Protein AF-A0A4S9YNK5-F1 (afdb_monomer)

Nearest PDB structures (foldseek):
  2zts-assembly1_C-2  TM=1.532E-01  e=8.632E-01  Pyrococcus horikoshii
  2dr3-assembly1_E  TM=3.378E-01  e=8.460E+00  Pyrococcus horikoshii OT3

Structure (mmCIF, N/CA/C/O backbone):
data_AF-A0A4S9YNK5-F1
#
_entry.id   AF-A0A4S9YNK5-F1
#
loop_
_atom_site.group_PDB
_atom_site.id
_atom_site.type_symbol
_atom_site.label_atom_id
_atom_site.label_alt_id
_atom_site.label_comp_id
_atom_site.label_asym_id
_atom_site.label_entity_id
_atom_site.label_seq_id
_atom_site.pdbx_PDB_ins_code
_atom_site.Cartn_x
_atom_site.Cartn_y
_atom_site.Cartn_z
_atom_site.occupancy
_atom_site.B_iso_or_equiv
_atom_site.auth_seq_id
_atom_site.auth_comp_id
_atom_site.auth_asym_id
_atom_site.auth_atom_id
_atom_site.pdbx_PDB_model_num
ATOM 1 N N . MET A 1 1 ? 9.674 23.354 23.946 1.00 56.44 1 MET A N 1
ATOM 2 C CA . MET A 1 1 ? 10.979 24.038 23.920 1.00 56.44 1 MET A CA 1
ATOM 3 C C . MET A 1 1 ? 11.761 23.404 22.793 1.00 56.44 1 MET A C 1
ATOM 5 O O . MET A 1 1 ? 11.878 22.183 22.801 1.00 56.44 1 MET A O 1
ATOM 9 N N . ASP A 1 2 ? 12.190 24.173 21.799 1.00 67.75 2 ASP A N 1
ATOM 10 C CA . ASP A 1 2 ? 13.187 23.660 20.862 1.00 67.75 2 ASP A CA 1
ATOM 11 C C . ASP A 1 2 ? 14.504 23.563 21.632 1.00 67.75 2 ASP A C 1
ATOM 13 O O . ASP A 1 2 ? 15.042 24.576 22.072 1.00 67.75 2 ASP A O 1
ATOM 17 N N . LEU A 1 3 ? 14.999 22.348 21.853 1.00 67.88 3 LEU A N 1
ATOM 18 C CA . LEU A 1 3 ? 16.241 22.127 22.596 1.00 67.88 3 LEU A CA 1
ATOM 19 C C . LEU A 1 3 ? 17.480 22.595 21.814 1.00 67.88 3 LEU A C 1
ATOM 21 O O . LEU A 1 3 ? 18.559 22.677 22.391 1.00 67.88 3 LEU A O 1
ATOM 25 N N . ARG A 1 4 ? 17.339 22.912 20.520 1.00 72.25 4 ARG A N 1
ATOM 26 C CA . ARG A 1 4 ? 18.426 23.402 19.660 1.00 72.25 4 ARG A CA 1
ATOM 27 C C . ARG A 1 4 ? 18.615 24.912 19.774 1.00 72.25 4 ARG A C 1
ATOM 29 O O . ARG A 1 4 ? 19.743 25.385 19.729 1.00 72.25 4 ARG A O 1
ATOM 36 N N . SER A 1 5 ? 17.523 25.660 19.932 1.00 79.38 5 SER A N 1
ATOM 37 C CA . SER A 1 5 ? 17.523 27.132 20.006 1.00 79.38 5 SER A CA 1
ATOM 38 C C . SER A 1 5 ? 17.064 27.683 21.356 1.00 79.38 5 SER A C 1
ATOM 40 O O . SER A 1 5 ? 17.042 28.895 21.549 1.00 79.38 5 SER A O 1
ATOM 42 N N . ASN A 1 6 ? 16.689 26.810 22.293 1.00 73.31 6 ASN A N 1
ATOM 43 C CA . ASN A 1 6 ? 16.166 27.149 23.615 1.00 73.31 6 ASN A CA 1
ATOM 44 C C . ASN A 1 6 ? 14.931 28.075 23.577 1.00 73.31 6 ASN A C 1
ATOM 46 O O . ASN A 1 6 ? 14.682 28.843 24.505 1.00 73.31 6 ASN A O 1
ATOM 50 N N . THR A 1 7 ? 14.147 28.012 22.496 1.00 83.00 7 THR A N 1
ATOM 51 C CA . THR A 1 7 ? 12.959 28.849 22.284 1.00 83.00 7 THR A CA 1
ATOM 52 C C . THR A 1 7 ? 11.678 28.115 22.674 1.00 83.00 7 THR A C 1
ATOM 54 O O . THR A 1 7 ? 11.539 26.893 22.521 1.00 83.00 7 THR A O 1
ATOM 57 N N . VAL A 1 8 ? 10.702 28.863 23.194 1.00 83.12 8 VAL A N 1
ATOM 58 C CA . VAL A 1 8 ? 9.341 28.347 23.372 1.00 83.12 8 VAL A CA 1
ATOM 59 C C . VAL A 1 8 ? 8.734 28.164 21.985 1.00 83.12 8 VAL A C 1
ATOM 61 O O . VAL A 1 8 ? 8.659 29.107 21.205 1.00 83.12 8 VAL A O 1
ATOM 64 N N . LEU A 1 9 ? 8.333 26.932 21.680 1.00 83.38 9 LEU A N 1
ATOM 65 C CA . LEU A 1 9 ? 7.643 26.608 20.440 1.00 83.38 9 LEU A CA 1
ATOM 66 C C . LEU A 1 9 ? 6.143 26.749 20.679 1.00 83.38 9 LEU A C 1
ATOM 68 O O . LEU A 1 9 ? 5.590 26.041 21.523 1.00 83.38 9 LEU A O 1
ATOM 72 N N . ASP A 1 10 ? 5.503 27.643 19.933 1.00 86.75 10 ASP A N 1
ATOM 73 C CA . ASP A 1 10 ? 4.050 27.656 19.811 1.00 86.75 10 ASP A CA 1
ATOM 74 C C . ASP A 1 10 ? 3.622 26.508 18.888 1.00 86.75 10 ASP A C 1
ATOM 76 O O . ASP A 1 10 ? 4.014 26.443 17.724 1.00 86.75 10 ASP A O 1
ATOM 80 N N . VAL A 1 11 ? 2.839 25.578 19.433 1.00 89.06 11 VAL A N 1
ATOM 81 C CA . VAL A 1 11 ? 2.337 24.391 18.725 1.00 89.06 11 VAL A CA 1
ATOM 82 C C . VAL A 1 11 ? 0.811 24.382 18.641 1.00 89.06 11 VAL A C 1
ATOM 84 O O . VAL A 1 11 ? 0.213 23.348 18.355 1.00 89.06 11 VAL A O 1
ATOM 87 N N . THR A 1 12 ? 0.163 25.525 18.884 1.00 91.00 12 THR A N 1
ATOM 88 C CA . THR A 1 12 ? -1.306 25.650 18.889 1.00 91.00 12 THR A CA 1
ATOM 89 C C . THR A 1 12 ? -1.945 25.380 17.527 1.00 91.00 12 THR A C 1
ATOM 91 O O . THR A 1 12 ? -3.093 24.949 17.467 1.00 91.00 12 THR A O 1
ATOM 94 N N . LYS A 1 13 ? -1.203 25.585 16.432 1.00 93.75 13 LYS A N 1
ATOM 95 C CA . LYS A 1 13 ? -1.634 25.294 15.052 1.00 93.75 13 LYS A CA 1
ATOM 96 C C . LYS A 1 13 ? -1.123 23.948 14.523 1.00 93.75 13 LYS A C 1
ATOM 98 O O . LYS A 1 13 ? -1.221 23.691 13.325 1.00 93.75 13 LYS A O 1
ATOM 103 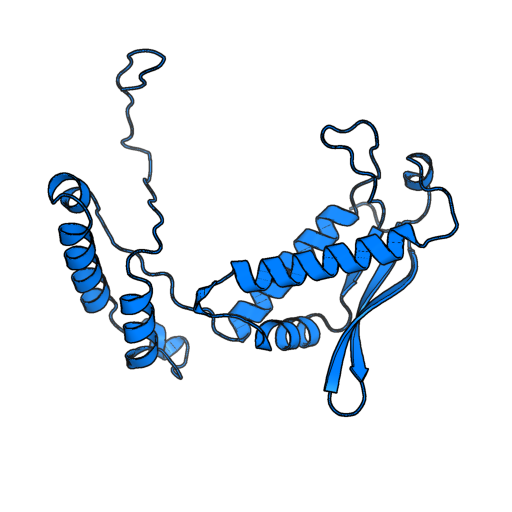N N . SER A 1 14 ? -0.587 23.097 15.396 1.00 93.25 14 SER A N 1
ATOM 104 C CA . SER A 1 14 ? -0.046 21.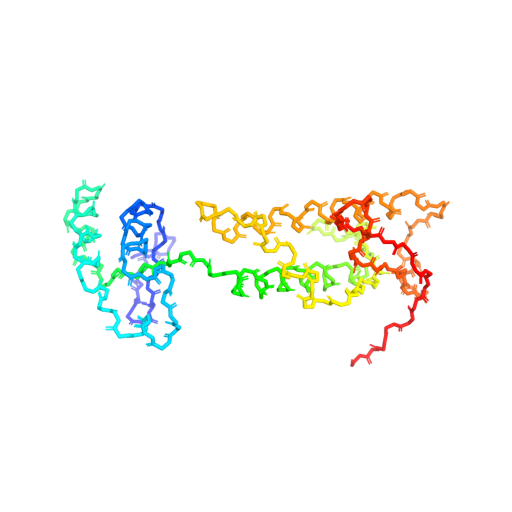788 15.028 1.00 93.25 14 SER A CA 1
ATOM 105 C C . SER A 1 14 ? -0.983 20.666 15.461 1.00 93.25 14 SER A C 1
ATOM 107 O O . SER A 1 14 ? -1.391 20.594 16.620 1.00 93.25 14 SER A O 1
ATOM 109 N N . ILE A 1 15 ? -1.279 19.746 14.541 1.00 93.44 15 ILE A N 1
ATOM 110 C CA . ILE A 1 15 ? -1.952 18.485 14.868 1.00 93.44 15 ILE A CA 1
ATOM 111 C C . ILE A 1 15 ? -0.879 17.449 15.186 1.00 93.44 15 ILE A C 1
ATOM 113 O O . ILE A 1 15 ? 0.011 17.192 14.378 1.00 93.44 15 ILE A O 1
ATOM 117 N N . TRP A 1 16 ? -0.981 16.841 16.362 1.00 93.50 16 TRP A N 1
ATOM 118 C CA . TRP A 1 16 ? -0.080 15.780 16.791 1.00 93.50 16 TRP A CA 1
ATOM 119 C C . TRP A 1 16 ? -0.717 14.427 16.500 1.00 93.50 16 TRP A C 1
ATOM 121 O O . TRP A 1 16 ? -1.727 14.070 17.105 1.00 93.50 16 TRP A O 1
ATOM 131 N N . VAL A 1 17 ? -0.123 13.679 15.571 1.00 94.25 17 VAL A N 1
ATOM 132 C CA . VAL A 1 17 ? -0.543 12.315 15.240 1.00 94.25 17 VAL A CA 1
ATOM 133 C C . VAL A 1 17 ? 0.496 11.346 15.781 1.00 94.25 17 VAL A C 1
ATOM 135 O O . VAL A 1 17 ? 1.662 11.389 15.394 1.00 94.25 17 VAL A O 1
ATOM 138 N N . LEU A 1 18 ? 0.062 10.473 16.686 1.00 92.00 18 LEU A N 1
ATOM 139 C CA . LEU A 1 18 ? 0.864 9.377 17.216 1.00 92.00 18 LEU A CA 1
ATOM 140 C C . LEU A 1 18 ? 0.318 8.072 16.640 1.00 92.00 18 LEU A C 1
ATOM 142 O O . LEU A 1 18 ? -0.874 7.797 16.759 1.00 92.00 18 LEU A O 1
ATOM 146 N N . ALA A 1 19 ? 1.186 7.277 16.021 1.00 91.62 19 ALA A N 1
ATOM 147 C CA . ALA A 1 19 ? 0.842 5.966 15.484 1.00 91.62 19 ALA A CA 1
ATOM 148 C C . ALA A 1 19 ? 1.455 4.868 16.359 1.00 91.62 19 ALA A C 1
ATOM 150 O O . ALA A 1 19 ? 2.608 4.969 16.779 1.00 91.62 19 ALA A O 1
ATOM 151 N N . SER A 1 20 ? 0.682 3.822 16.640 1.00 90.44 20 SER A N 1
ATOM 152 C CA . SER A 1 20 ? 1.104 2.680 17.449 1.00 90.44 20 SER A CA 1
ATOM 153 C C . SER A 1 20 ? 0.366 1.425 16.992 1.00 90.44 20 SER A C 1
ATOM 155 O O . SER A 1 20 ? -0.790 1.515 16.591 1.00 90.44 20 SER A O 1
ATOM 157 N N . ASN A 1 21 ? 1.029 0.274 17.085 1.00 88.62 21 ASN A N 1
ATOM 158 C CA . ASN A 1 21 ? 0.431 -1.058 16.917 1.00 88.62 21 ASN A CA 1
ATOM 159 C C . ASN A 1 21 ? -0.157 -1.603 18.234 1.00 88.62 21 ASN A C 1
ATOM 161 O O . ASN A 1 21 ? -0.694 -2.711 18.304 1.00 88.62 21 ASN A O 1
ATOM 165 N N . LYS A 1 22 ? -0.035 -0.847 19.333 1.00 91.06 22 LYS A N 1
ATOM 166 C CA . LYS A 1 22 ? -0.643 -1.217 20.608 1.00 91.06 22 LYS A CA 1
ATOM 167 C C . LYS A 1 22 ? -2.162 -1.121 20.462 1.00 91.06 22 LYS A C 1
ATOM 169 O O . LYS A 1 22 ? -2.704 -0.032 20.323 1.00 91.06 22 LYS A O 1
ATOM 174 N N . GLY A 1 23 ? -2.844 -2.262 20.529 1.00 92.94 23 GLY A N 1
ATOM 175 C CA . GLY A 1 23 ? -4.303 -2.340 20.411 1.00 92.94 23 GLY A CA 1
ATOM 176 C C . GLY A 1 23 ? -4.807 -3.046 19.156 1.00 92.94 23 GLY A C 1
ATOM 177 O O . GLY A 1 23 ? -6.018 -3.237 19.055 1.00 92.94 23 GLY A O 1
ATOM 178 N N . ASP A 1 24 ? -3.922 -3.502 18.265 1.00 91.88 24 ASP A N 1
ATOM 179 C CA . ASP A 1 24 ? -4.297 -4.235 17.045 1.00 91.88 24 ASP A CA 1
ATOM 180 C C . ASP A 1 24 ? -5.199 -5.446 17.340 1.00 91.88 24 ASP A C 1
ATOM 182 O O . ASP A 1 24 ? -6.185 -5.670 16.637 1.00 91.88 24 ASP A O 1
ATOM 186 N N . ASP A 1 25 ? -4.956 -6.160 18.444 1.00 92.88 25 ASP A N 1
ATOM 187 C CA . ASP A 1 25 ? -5.811 -7.266 18.894 1.00 92.88 25 ASP A CA 1
ATOM 188 C C . ASP A 1 25 ? -7.234 -6.812 19.256 1.00 92.88 25 ASP A C 1
ATOM 190 O O . ASP A 1 25 ? -8.211 -7.495 18.939 1.00 92.88 25 ASP A O 1
ATOM 194 N N . LEU A 1 26 ? -7.379 -5.668 19.938 1.00 96.00 26 LEU A N 1
ATOM 195 C CA . LEU A 1 26 ? -8.689 -5.114 20.306 1.00 96.00 26 LEU A CA 1
ATOM 196 C C . LEU A 1 26 ? -9.438 -4.633 19.065 1.00 96.00 26 LEU A C 1
ATOM 198 O O . LEU A 1 26 ? -10.630 -4.908 18.918 1.00 96.00 26 LEU A O 1
ATOM 202 N N . ILE A 1 27 ? -8.730 -3.954 18.162 1.00 95.81 27 ILE A N 1
ATOM 203 C CA . ILE A 1 27 ? -9.275 -3.461 16.896 1.00 95.81 27 ILE A CA 1
ATOM 204 C C . ILE A 1 27 ? -9.741 -4.640 16.036 1.00 95.81 27 ILE A C 1
ATOM 206 O O . ILE A 1 27 ? -10.871 -4.624 15.547 1.00 95.81 27 ILE A O 1
ATOM 210 N N . SER A 1 28 ? -8.925 -5.689 15.916 1.00 93.44 28 SER A N 1
ATOM 211 C CA . SER A 1 28 ? -9.246 -6.893 15.140 1.00 93.44 28 SER A CA 1
ATOM 212 C C . SER A 1 28 ? -10.463 -7.624 15.704 1.00 93.44 28 SER A C 1
ATOM 214 O O . SER A 1 28 ? -11.411 -7.904 14.970 1.00 93.44 28 SER A O 1
ATOM 216 N N . LYS A 1 29 ? -10.513 -7.837 17.027 1.00 95.25 29 LYS A N 1
ATOM 217 C CA . LYS A 1 29 ? -11.679 -8.443 17.696 1.00 95.25 29 LYS A CA 1
ATOM 218 C C . LYS A 1 29 ? -12.946 -7.609 17.511 1.00 95.25 29 LYS A C 1
ATOM 220 O O . LYS A 1 29 ? -14.022 -8.160 17.272 1.00 95.25 29 LYS A O 1
ATOM 225 N N . PHE A 1 30 ? -12.839 -6.284 17.616 1.00 96.75 30 PHE A N 1
ATOM 226 C CA . PHE A 1 30 ? -13.970 -5.392 17.381 1.00 96.75 30 PHE A CA 1
ATOM 227 C C . PHE A 1 30 ? -14.448 -5.471 15.930 1.00 96.75 30 PHE A C 1
ATOM 229 O O . PHE A 1 30 ? -15.657 -5.544 15.698 1.00 96.75 30 PHE A O 1
ATOM 236 N N . TYR A 1 31 ? -13.52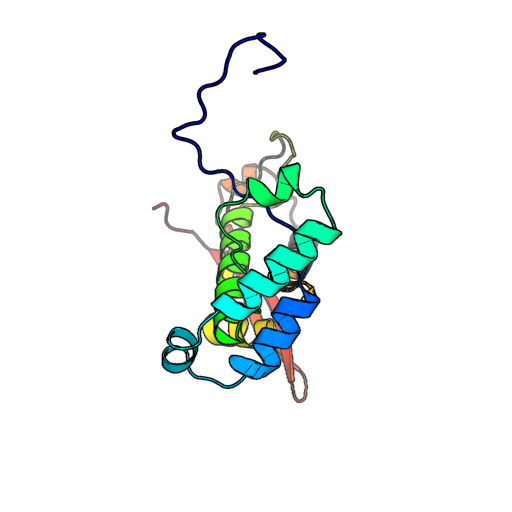1 -5.480 14.971 1.00 95.19 31 TYR A N 1
ATOM 237 C CA . TYR A 1 31 ? -13.825 -5.600 13.552 1.00 95.19 31 TYR A CA 1
ATOM 238 C C . TYR A 1 31 ? -14.565 -6.904 13.251 1.00 95.19 31 TYR A C 1
ATOM 240 O O . TYR A 1 31 ? -15.655 -6.865 12.678 1.00 95.19 31 TYR A O 1
ATOM 248 N N . ASP A 1 32 ? -14.029 -8.044 13.690 1.00 94.56 32 ASP A N 1
ATOM 249 C CA . ASP A 1 32 ? -14.629 -9.356 13.432 1.00 94.56 32 ASP A CA 1
ATOM 250 C C . ASP A 1 32 ? -16.035 -9.474 14.022 1.00 94.56 32 ASP A C 1
ATOM 252 O O . ASP A 1 32 ? -16.925 -10.041 13.391 1.00 94.56 32 ASP A O 1
ATOM 256 N N . LYS A 1 33 ? -16.257 -8.894 15.205 1.00 95.75 33 LYS A N 1
ATOM 257 C CA . LYS A 1 33 ? -17.555 -8.933 15.882 1.00 95.75 33 LYS A CA 1
ATOM 258 C C . LYS A 1 33 ? -18.585 -7.976 15.280 1.00 95.75 33 LYS A C 1
ATOM 260 O O . LYS A 1 33 ? -19.769 -8.298 15.261 1.00 95.75 33 LYS A O 1
ATOM 265 N N . ASN A 1 34 ? -18.170 -6.777 14.870 1.00 95.38 34 ASN A N 1
ATOM 266 C CA . ASN A 1 34 ? -19.111 -5.678 14.623 1.00 95.38 34 ASN A CA 1
ATOM 267 C C . ASN A 1 34 ? -19.143 -5.174 13.179 1.00 95.38 34 ASN A C 1
ATOM 269 O O . ASN A 1 34 ? -20.121 -4.513 12.825 1.00 95.38 34 ASN A O 1
ATOM 273 N N . LEU A 1 35 ? -18.107 -5.436 12.377 1.00 93.75 35 LEU A N 1
ATOM 274 C CA . LEU A 1 35 ? -17.914 -4.835 11.049 1.00 93.75 35 LEU A CA 1
ATOM 275 C C . LEU A 1 35 ? -17.756 -5.869 9.929 1.00 93.75 35 LEU A C 1
ATOM 277 O O . LEU A 1 35 ? -18.169 -5.605 8.799 1.00 93.75 35 LEU A O 1
ATOM 281 N N . LYS A 1 36 ? -17.170 -7.034 10.218 1.00 91.31 36 LYS A N 1
ATOM 282 C CA . LYS A 1 36 ? -16.946 -8.085 9.223 1.00 91.31 36 LYS A CA 1
ATOM 283 C C . LYS A 1 36 ? -18.270 -8.538 8.601 1.00 91.31 36 LYS A C 1
ATOM 285 O O . LYS A 1 36 ? -19.234 -8.816 9.306 1.00 91.31 36 LYS A O 1
ATOM 290 N N . GLY A 1 37 ? -18.300 -8.606 7.270 1.00 88.31 37 GLY A N 1
ATOM 291 C CA . GLY A 1 37 ? -19.473 -9.029 6.497 1.00 88.31 37 GLY A CA 1
ATOM 292 C C . GLY A 1 37 ? -20.573 -7.974 6.345 1.00 88.31 37 GLY A C 1
ATOM 293 O O . GLY A 1 37 ? -21.540 -8.231 5.636 1.00 88.31 37 GLY A O 1
ATOM 294 N N . LYS A 1 38 ? -20.437 -6.792 6.959 1.00 92.19 38 LYS A N 1
ATOM 295 C CA . LYS A 1 38 ? -21.375 -5.680 6.762 1.00 92.19 38 LYS A CA 1
ATOM 296 C C . LYS A 1 38 ? -21.052 -4.896 5.495 1.00 92.19 38 LYS A C 1
ATOM 298 O O . LYS A 1 38 ? -19.883 -4.750 5.131 1.00 92.19 38 LYS A O 1
ATOM 303 N N . SER A 1 39 ? -22.076 -4.333 4.868 1.00 90.50 39 SER A N 1
ATOM 304 C CA . SER A 1 39 ? -21.913 -3.330 3.813 1.00 90.50 39 SER A CA 1
ATOM 305 C C . SER A 1 39 ? -21.311 -2.033 4.365 1.00 90.50 39 SER A C 1
ATOM 307 O O . SER A 1 39 ? -21.383 -1.749 5.564 1.00 90.50 39 SER A O 1
ATOM 309 N N . ASP A 1 40 ? -20.752 -1.191 3.497 1.00 86.56 40 ASP A N 1
ATOM 310 C CA . ASP A 1 40 ? -20.161 0.084 3.927 1.00 86.56 40 ASP A CA 1
ATOM 311 C C . ASP A 1 40 ? -21.186 1.049 4.524 1.00 86.56 40 ASP A C 1
ATOM 313 O O . ASP A 1 40 ? -20.865 1.807 5.441 1.00 86.56 40 ASP A O 1
ATOM 317 N N . SER A 1 41 ? -22.434 0.989 4.054 1.00 90.94 41 SER A N 1
ATOM 318 C CA . SER A 1 41 ? -23.531 1.754 4.648 1.00 90.94 41 SER A CA 1
ATOM 319 C C . SER A 1 41 ? -23.773 1.318 6.093 1.00 90.94 41 SER A C 1
ATOM 321 O O . SER A 1 41 ? -23.824 2.148 6.999 1.00 90.94 41 SER A O 1
ATOM 323 N N . GLU A 1 42 ? -23.832 0.012 6.352 1.00 92.81 42 GLU A N 1
ATOM 324 C CA . GLU A 1 42 ? -24.032 -0.519 7.702 1.00 92.81 42 GLU A CA 1
ATOM 325 C C . GLU A 1 42 ? -22.838 -0.233 8.620 1.00 92.81 42 GLU A C 1
ATOM 327 O O . GLU A 1 42 ? -23.037 0.150 9.775 1.00 92.81 42 GLU A O 1
ATOM 332 N N . LYS A 1 43 ? -21.600 -0.358 8.119 1.00 91.25 43 LYS A N 1
ATOM 333 C CA . LYS A 1 43 ? -20.380 -0.040 8.885 1.00 91.25 43 LYS A CA 1
ATOM 334 C C . LYS A 1 43 ? -20.395 1.399 9.408 1.00 91.25 43 LYS A C 1
ATOM 336 O O . LYS A 1 43 ? -20.022 1.617 10.557 1.00 91.25 43 LYS A O 1
ATOM 341 N N . ARG A 1 44 ? -20.877 2.369 8.617 1.00 89.38 44 ARG A N 1
ATOM 342 C CA . ARG A 1 44 ? -20.965 3.792 9.016 1.00 89.38 44 ARG A CA 1
ATOM 343 C C . ARG A 1 44 ? -21.875 4.039 10.222 1.00 89.38 44 ARG A C 1
ATOM 345 O O . ARG A 1 44 ? -21.696 5.036 10.914 1.00 89.38 44 ARG A O 1
ATOM 352 N N . HIS A 1 45 ? -22.825 3.144 10.484 1.00 94.00 45 HIS A N 1
ATOM 353 C CA . HIS A 1 45 ? -23.752 3.253 11.611 1.00 94.00 45 HIS A CA 1
ATOM 354 C C . HIS A 1 45 ? -23.248 2.538 12.875 1.00 94.00 45 HIS A C 1
ATOM 356 O O . HIS A 1 45 ? -23.846 2.672 13.944 1.00 94.00 45 HIS A O 1
ATOM 362 N N . VAL A 1 46 ? -22.148 1.782 12.791 1.00 94.31 46 VAL A N 1
ATOM 363 C CA . VAL A 1 46 ? -21.562 1.102 13.949 1.00 94.31 46 VAL A CA 1
ATOM 364 C C . VAL A 1 46 ? -20.786 2.106 14.796 1.00 94.31 46 VAL A C 1
ATOM 366 O O . VAL A 1 46 ? -19.824 2.725 14.348 1.00 94.31 46 VAL A O 1
ATOM 369 N N . SER A 1 47 ? -21.181 2.253 16.062 1.00 95.12 47 SER A N 1
ATOM 370 C CA . SER A 1 47 ? -20.470 3.132 16.989 1.00 95.12 47 SER A CA 1
ATOM 371 C C . SER A 1 47 ? -19.114 2.546 17.379 1.00 95.12 47 SER A C 1
ATOM 373 O O . SER A 1 47 ? -19.046 1.467 17.964 1.00 95.12 47 SER A O 1
ATOM 375 N N . ILE A 1 48 ? -18.039 3.299 17.134 1.00 95.62 48 ILE A N 1
ATOM 376 C CA . ILE A 1 48 ? -16.677 2.939 17.563 1.00 95.62 48 ILE A CA 1
ATOM 377 C C . ILE A 1 48 ? -16.351 3.382 18.996 1.00 95.62 48 ILE A C 1
ATOM 379 O O . ILE A 1 48 ? -15.280 3.062 19.504 1.00 95.62 48 ILE A O 1
ATOM 383 N N . LYS A 1 49 ? -17.259 4.098 19.676 1.00 95.56 49 LYS A N 1
ATOM 384 C CA . LYS A 1 49 ? -17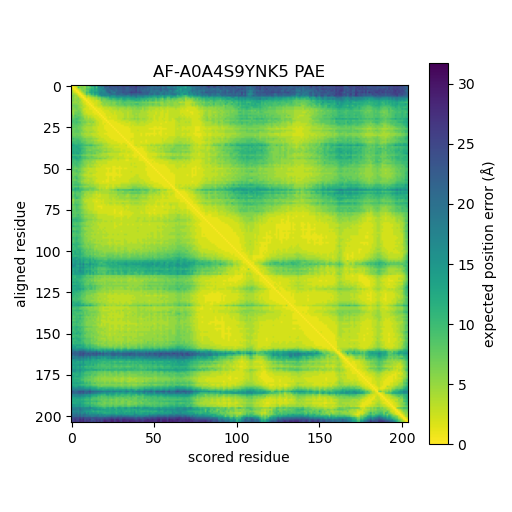.026 4.622 21.034 1.00 95.56 49 LYS A CA 1
ATOM 385 C C . LYS A 1 49 ? -16.601 3.547 22.049 1.00 95.56 49 LYS A C 1
ATOM 387 O O . LYS A 1 49 ? -15.685 3.830 22.818 1.00 95.56 49 LYS A O 1
ATOM 392 N N . PRO A 1 50 ? -17.187 2.329 22.061 1.00 96.00 50 PRO A N 1
ATOM 393 C CA . PRO A 1 50 ? -16.732 1.273 22.965 1.00 96.00 50 PRO A CA 1
ATOM 394 C C . PRO A 1 50 ? -15.269 0.885 22.721 1.00 96.00 50 PRO A C 1
ATOM 396 O O . PRO A 1 50 ? -14.492 0.807 23.664 1.00 96.00 50 PRO A O 1
ATOM 399 N N . LEU A 1 51 ? -14.867 0.747 21.452 1.00 97.12 51 LEU A N 1
ATOM 400 C CA . LEU A 1 51 ? -13.481 0.452 21.088 1.00 97.12 51 LEU A CA 1
ATOM 401 C C . LEU A 1 51 ? -12.534 1.583 21.506 1.00 97.12 51 LEU A C 1
ATOM 403 O O . LEU A 1 51 ? -11.469 1.316 22.046 1.00 97.12 51 LEU A O 1
ATOM 407 N N . GLN A 1 52 ? -12.920 2.844 21.298 1.00 96.38 52 GLN A N 1
ATOM 408 C CA . GLN A 1 52 ? -12.109 3.990 21.726 1.00 96.38 52 GLN A CA 1
ATOM 409 C C . GLN A 1 52 ? -11.897 4.011 23.244 1.00 96.38 52 GLN A C 1
ATOM 411 O O . GLN A 1 52 ? -10.806 4.337 23.703 1.00 96.38 52 GLN A O 1
ATOM 416 N N . HIS A 1 53 ? -12.915 3.633 24.020 1.00 95.50 53 HIS A N 1
ATOM 417 C CA . HIS A 1 53 ? -12.814 3.514 25.475 1.00 95.50 53 HIS A CA 1
ATOM 418 C C . HIS A 1 53 ? -11.883 2.378 25.908 1.00 95.50 53 HIS A C 1
ATOM 420 O O . HIS A 1 53 ? -11.061 2.560 26.807 1.00 95.50 53 HIS A O 1
ATOM 426 N N . ASP A 1 54 ? -11.968 1.224 25.250 1.00 96.69 54 ASP A N 1
ATOM 427 C CA . ASP A 1 54 ? -11.090 0.087 25.539 1.00 96.69 54 ASP A CA 1
ATOM 428 C C . ASP A 1 54 ? -9.631 0.389 25.152 1.00 96.69 54 ASP A C 1
ATOM 430 O O . ASP A 1 54 ? -8.713 0.079 25.912 1.00 96.69 54 ASP A O 1
ATOM 434 N N . LEU A 1 55 ? -9.408 1.082 24.029 1.00 96.25 55 LEU A N 1
ATOM 435 C CA . LEU A 1 55 ? -8.090 1.590 23.635 1.00 96.25 55 LEU A CA 1
ATOM 436 C C . LEU A 1 55 ? -7.558 2.615 24.641 1.00 96.25 55 LEU A C 1
ATOM 438 O O . LEU A 1 55 ? -6.397 2.539 25.032 1.00 96.25 55 LEU A O 1
ATOM 442 N N . TYR A 1 56 ? -8.400 3.537 25.110 1.00 94.69 56 TYR A N 1
ATOM 443 C CA . TYR A 1 56 ? -8.012 4.514 26.126 1.00 94.69 56 TYR A CA 1
ATOM 444 C C . TYR A 1 56 ? -7.499 3.827 27.401 1.00 94.69 56 TYR A C 1
ATOM 446 O O . TYR A 1 56 ? -6.419 4.161 27.891 1.00 94.69 56 TYR A O 1
ATOM 454 N N . LYS A 1 57 ? -8.219 2.813 27.901 1.00 94.75 57 LYS A N 1
ATOM 455 C CA . LYS A 1 57 ? -7.782 2.004 29.053 1.00 94.75 57 LYS A CA 1
ATOM 456 C C . LYS A 1 57 ? -6.469 1.274 28.784 1.00 94.75 57 LYS A C 1
ATOM 458 O O . LYS A 1 57 ? -5.552 1.373 29.594 1.00 94.75 57 LYS A O 1
ATOM 463 N N . LEU A 1 58 ? -6.349 0.618 27.628 1.00 95.31 58 LEU A N 1
ATOM 464 C CA . LEU A 1 58 ? -5.121 -0.075 27.232 1.00 95.31 58 LEU A CA 1
ATOM 465 C C . LEU A 1 58 ? -3.910 0.870 27.236 1.00 95.31 58 LEU A C 1
ATOM 467 O O . LEU A 1 58 ? -2.825 0.489 27.671 1.00 95.31 58 LEU A O 1
ATOM 471 N N . PHE A 1 59 ? -4.076 2.108 26.769 1.00 94.56 59 PHE A N 1
ATOM 472 C CA . PHE A 1 59 ? -2.996 3.093 26.747 1.00 94.56 59 PHE A CA 1
ATOM 473 C C . PHE A 1 59 ? -2.720 3.719 28.116 1.00 94.56 59 PHE A C 1
ATOM 475 O O . PHE A 1 59 ? -1.589 4.131 28.358 1.00 94.56 59 PHE A O 1
ATOM 482 N N . ILE A 1 60 ? -3.691 3.784 29.030 1.00 93.50 60 ILE A N 1
ATOM 483 C CA . ILE A 1 60 ? -3.421 4.127 30.438 1.00 93.50 60 ILE A CA 1
ATOM 484 C C . ILE A 1 60 ? -2.554 3.061 31.109 1.00 93.50 60 ILE A C 1
ATOM 486 O O . ILE A 1 60 ? -1.755 3.397 31.971 1.00 93.50 60 ILE A O 1
ATOM 490 N N . GLU A 1 61 ? -2.726 1.790 30.754 1.00 92.31 61 GLU A N 1
ATOM 491 C CA . GLU A 1 61 ? -1.923 0.700 31.317 1.00 92.31 61 GLU A CA 1
ATOM 492 C C . GLU A 1 61 ? -0.538 0.617 30.665 1.00 92.31 61 GLU A C 1
ATOM 494 O O . GLU A 1 61 ? 0.461 0.368 31.335 1.00 92.31 61 GLU A O 1
ATOM 499 N N . ALA A 1 62 ? -0.470 0.822 29.347 1.00 92.19 62 ALA A N 1
ATOM 500 C CA . ALA A 1 62 ? 0.771 0.724 28.584 1.00 92.19 62 ALA A CA 1
ATOM 501 C C . ALA A 1 62 ? 1.692 1.942 28.753 1.00 92.19 62 ALA A C 1
ATOM 503 O O . ALA A 1 62 ? 2.910 1.818 28.625 1.00 92.19 62 ALA A O 1
ATOM 504 N N . TYR A 1 63 ? 1.114 3.113 29.009 1.00 89.25 63 TYR A N 1
ATOM 505 C CA . TYR A 1 63 ? 1.819 4.378 29.196 1.00 89.25 63 TYR A CA 1
ATOM 506 C C . TYR A 1 63 ? 1.416 5.001 30.531 1.00 89.25 63 TYR A C 1
ATOM 508 O O . TYR A 1 63 ? 0.620 4.452 31.274 1.00 89.25 63 TYR A O 1
ATOM 516 N N . THR A 1 64 ? 1.955 6.165 30.881 1.00 86.44 64 THR A N 1
ATOM 517 C CA . THR A 1 64 ? 1.517 6.837 32.109 1.00 86.44 64 THR A CA 1
ATOM 518 C C . THR A 1 64 ? 0.201 7.589 31.874 1.00 86.44 64 THR A C 1
ATOM 520 O O . THR A 1 64 ? 0.002 8.150 30.789 1.00 86.44 64 THR A O 1
ATOM 523 N N . PRO A 1 65 ? -0.666 7.729 32.897 1.00 89.38 65 PRO A N 1
ATOM 524 C CA . PRO A 1 65 ? -1.852 8.585 32.816 1.00 89.38 65 PRO A CA 1
ATOM 525 C C . PRO A 1 65 ? -1.534 10.022 32.380 1.00 89.38 65 PRO A C 1
ATOM 527 O O . PRO A 1 65 ? -2.350 10.675 31.734 1.00 89.38 65 PRO A O 1
ATOM 530 N N . ALA A 1 66 ? -0.325 10.510 32.686 1.00 90.19 66 ALA A N 1
ATOM 531 C CA . ALA A 1 66 ? 0.142 11.818 32.247 1.00 90.19 66 ALA A CA 1
ATOM 532 C C . ALA A 1 66 ? 0.233 11.921 30.715 1.00 90.19 66 ALA A C 1
ATOM 534 O O . ALA A 1 66 ? -0.150 12.943 30.150 1.00 90.19 66 ALA A O 1
ATOM 535 N N . VAL A 1 67 ? 0.708 10.886 30.026 1.00 88.69 67 VAL A N 1
ATOM 536 C CA . VAL A 1 67 ? 0.751 10.884 28.558 1.00 88.69 67 VAL A CA 1
ATOM 537 C C . VAL A 1 67 ? -0.656 10.693 28.000 1.00 88.69 67 VAL A C 1
ATOM 539 O O . VAL A 1 67 ? -1.126 11.519 27.220 1.00 88.69 67 VAL A O 1
ATOM 542 N N . THR A 1 68 ? -1.362 9.658 28.451 1.00 90.19 68 THR A N 1
ATOM 543 C CA . THR A 1 68 ? -2.653 9.270 27.868 1.00 90.19 68 THR A CA 1
ATOM 544 C C . THR A 1 68 ? -3.742 10.322 28.088 1.00 90.19 68 THR A C 1
ATOM 546 O O . THR A 1 68 ? -4.549 10.564 27.196 1.00 90.19 68 THR A O 1
ATOM 549 N N . GLY A 1 69 ? -3.722 11.041 29.215 1.00 92.12 69 GLY A N 1
ATOM 550 C CA . GLY A 1 69 ? -4.644 12.151 29.483 1.00 92.12 69 GLY A CA 1
ATOM 551 C C . GLY A 1 69 ? -4.479 13.367 28.561 1.00 92.12 69 GLY A C 1
ATOM 552 O O . GLY A 1 69 ? -5.345 14.236 28.553 1.00 92.12 69 GLY A O 1
ATOM 553 N N . ARG A 1 70 ? -3.390 13.446 27.783 1.00 93.44 70 ARG A N 1
ATOM 554 C CA . ARG A 1 70 ? -3.155 14.503 26.781 1.00 93.44 70 ARG A CA 1
ATOM 555 C C . ARG A 1 70 ? -3.613 14.107 25.374 1.00 93.44 70 ARG A C 1
ATOM 557 O O . ARG A 1 70 ? -3.603 14.948 24.480 1.00 93.44 70 ARG A O 1
ATOM 564 N N . ILE A 1 71 ? -4.006 12.850 25.167 1.00 93.75 71 ILE A N 1
ATOM 565 C CA . ILE A 1 71 ? -4.518 12.363 23.885 1.00 93.75 71 ILE A CA 1
ATOM 566 C C . ILE A 1 71 ? -6.001 12.725 23.791 1.00 93.75 71 ILE A C 1
ATOM 568 O O . ILE A 1 71 ? -6.808 12.304 24.616 1.00 93.75 71 ILE A O 1
ATOM 572 N N . SER A 1 72 ? -6.364 13.507 22.776 1.00 93.88 72 SER A N 1
ATOM 573 C CA . SER A 1 72 ? -7.741 13.967 22.568 1.00 93.88 72 SER A CA 1
ATOM 574 C C . SER A 1 72 ? -8.653 12.899 21.961 1.00 93.88 72 SER A C 1
ATOM 576 O O . SER A 1 72 ? -9.861 12.918 22.193 1.00 93.88 72 SER A O 1
ATOM 578 N N . SER A 1 73 ? -8.105 11.975 21.167 1.00 93.00 73 SER A N 1
ATOM 579 C CA . SER A 1 73 ? -8.880 10.924 20.512 1.00 93.00 73 SER A CA 1
ATOM 580 C C . SER A 1 73 ? -8.021 9.722 20.133 1.00 93.00 73 SER A C 1
ATOM 582 O O . SER A 1 73 ? -6.849 9.865 19.789 1.00 93.00 73 SER A O 1
ATOM 584 N N . PHE A 1 74 ? -8.643 8.544 20.148 1.00 94.12 74 PHE A N 1
ATOM 585 C CA . PHE A 1 74 ? -8.088 7.306 19.614 1.00 94.12 74 PHE A CA 1
ATOM 586 C C . PHE A 1 74 ? -8.791 6.987 18.297 1.00 94.12 74 PHE A C 1
ATOM 588 O O . PHE A 1 74 ? -10.009 6.803 18.273 1.00 94.12 74 PHE A O 1
ATOM 595 N N . LEU A 1 75 ? -8.037 6.933 17.202 1.00 93.75 75 LEU A N 1
ATOM 596 C CA . LEU A 1 75 ? -8.563 6.646 15.868 1.00 93.75 75 LEU A CA 1
ATOM 597 C C . LEU A 1 75 ? -8.090 5.254 15.426 1.00 93.75 75 LEU A C 1
ATOM 599 O O . LEU A 1 75 ? -6.927 5.111 15.051 1.00 93.75 75 LEU A O 1
ATOM 603 N N . PRO A 1 76 ? -8.946 4.218 15.509 1.00 93.81 76 PRO A N 1
ATOM 604 C CA . PRO A 1 76 ? -8.573 2.877 15.079 1.00 93.81 76 PRO A CA 1
ATOM 605 C C . PRO A 1 76 ? -8.523 2.791 13.550 1.00 93.81 76 PRO A C 1
ATOM 607 O O . PRO A 1 76 ? -9.446 3.236 12.866 1.00 93.81 76 PRO A O 1
ATOM 610 N N . PHE A 1 77 ? -7.474 2.161 13.025 1.00 91.81 77 PHE A N 1
ATOM 611 C CA . PHE A 1 77 ? -7.382 1.786 11.616 1.00 91.81 77 PHE A CA 1
ATOM 612 C C . PHE A 1 77 ? -7.851 0.342 11.463 1.00 91.81 77 PHE A C 1
ATOM 614 O O . PHE A 1 77 ? -7.234 -0.577 11.996 1.00 91.81 77 PHE A O 1
ATOM 621 N N . PHE A 1 78 ? -8.973 0.142 10.776 1.00 93.50 78 PHE A N 1
ATOM 622 C CA . PHE A 1 78 ? -9.505 -1.196 10.540 1.00 93.50 78 PHE A CA 1
ATOM 623 C C . PHE A 1 78 ? -8.792 -1.890 9.370 1.00 93.50 78 PHE A C 1
ATOM 625 O O . PHE A 1 78 ? -8.290 -1.208 8.475 1.00 93.50 78 PHE A O 1
ATOM 632 N N . PRO A 1 79 ? -8.783 -3.236 9.349 1.00 92.50 79 PRO A N 1
ATOM 633 C CA . PRO A 1 79 ? -8.347 -4.005 8.191 1.00 92.50 79 PRO A CA 1
ATOM 634 C C . PRO A 1 79 ? -9.040 -3.580 6.901 1.00 92.50 79 PRO A C 1
ATOM 636 O O . PRO A 1 79 ? -10.251 -3.331 6.903 1.00 92.50 79 PRO A O 1
ATOM 639 N N . PHE A 1 80 ? -8.293 -3.595 5.799 1.00 92.81 80 PHE A N 1
ATOM 640 C CA . PHE A 1 80 ? -8.867 -3.373 4.479 1.00 92.81 80 PHE A CA 1
ATOM 641 C C . PHE A 1 80 ? -9.830 -4.506 4.116 1.00 92.81 80 PHE A C 1
ATOM 643 O O . PHE A 1 80 ? -9.581 -5.687 4.373 1.00 92.81 80 PHE A O 1
ATOM 650 N N . SER A 1 81 ? -10.943 -4.147 3.493 1.00 90.88 81 SER A N 1
ATOM 651 C CA . SER A 1 81 ? -11.716 -5.070 2.670 1.00 90.88 81 SER A CA 1
ATOM 652 C C . SER A 1 81 ? -10.910 -5.498 1.442 1.00 90.88 81 SER A C 1
ATOM 654 O O . SER A 1 81 ? -9.900 -4.886 1.094 1.00 90.88 81 SER A O 1
ATOM 656 N N . ARG A 1 82 ? -11.379 -6.541 0.750 1.00 91.75 82 ARG A N 1
ATOM 657 C CA . ARG A 1 82 ? -10.752 -7.002 -0.494 1.00 91.75 82 ARG A CA 1
ATOM 658 C C . ARG A 1 82 ? -10.676 -5.890 -1.544 1.00 91.75 82 ARG A C 1
ATOM 660 O O . ARG A 1 82 ? -9.644 -5.727 -2.183 1.00 91.75 82 ARG A O 1
ATOM 667 N N . ASP A 1 83 ? -11.747 -5.114 -1.691 1.00 92.31 83 ASP A N 1
ATOM 668 C CA . ASP A 1 83 ? -11.805 -4.036 -2.680 1.00 92.31 83 ASP A CA 1
ATOM 669 C C . ASP A 1 83 ? -10.882 -2.873 -2.296 1.00 92.31 83 ASP A C 1
ATOM 671 O O . ASP A 1 83 ? -10.160 -2.353 -3.144 1.00 92.31 83 ASP A O 1
ATOM 675 N N . GLU A 1 84 ? -10.819 -2.513 -1.011 1.00 94.50 84 GLU A N 1
ATOM 676 C CA . GLU A 1 84 ? -9.847 -1.527 -0.522 1.00 94.50 84 GLU A CA 1
ATOM 677 C C . GLU A 1 84 ? -8.410 -2.014 -0.745 1.00 94.50 84 GLU A C 1
ATOM 679 O O . GLU A 1 84 ? -7.591 -1.263 -1.268 1.00 94.50 84 GLU A O 1
ATOM 684 N N . ALA A 1 85 ? -8.101 -3.275 -0.432 1.00 96.31 85 ALA A N 1
ATOM 685 C CA . ALA A 1 85 ? -6.785 -3.859 -0.681 1.00 96.31 85 ALA A CA 1
ATOM 686 C C . ALA A 1 85 ? -6.428 -3.872 -2.179 1.00 96.31 85 ALA A C 1
ATOM 688 O O . ALA A 1 85 ? -5.276 -3.617 -2.529 1.00 96.31 85 ALA A O 1
ATOM 689 N N . ALA A 1 86 ? -7.397 -4.085 -3.075 1.00 96.94 86 ALA A N 1
ATOM 690 C CA . ALA A 1 86 ? -7.188 -3.965 -4.519 1.00 96.94 86 ALA A CA 1
ATOM 691 C C . ALA A 1 86 ? -6.846 -2.520 -4.929 1.00 96.94 86 ALA A C 1
ATOM 693 O O . ALA A 1 86 ? -5.928 -2.300 -5.717 1.00 96.94 86 ALA A O 1
ATOM 694 N N . VAL A 1 87 ? -7.512 -1.519 -4.351 1.00 97.12 87 VAL A N 1
ATOM 695 C CA . VAL A 1 87 ? -7.178 -0.102 -4.590 1.00 97.12 87 VAL A CA 1
ATOM 696 C C . VAL A 1 87 ? -5.780 0.241 -4.061 1.00 97.12 87 VAL A C 1
ATOM 698 O O . VAL A 1 87 ? -5.036 0.973 -4.716 1.00 97.12 87 VAL A O 1
ATOM 701 N N . ILE A 1 88 ? -5.389 -0.302 -2.905 1.00 97.00 88 ILE A N 1
ATOM 702 C CA . ILE A 1 88 ? -4.035 -0.117 -2.364 1.00 97.00 88 ILE A CA 1
ATOM 703 C C . ILE A 1 88 ? -2.981 -0.797 -3.253 1.00 97.00 88 ILE A C 1
ATOM 705 O O . ILE A 1 88 ? -1.947 -0.186 -3.516 1.00 97.00 88 ILE A O 1
ATOM 709 N N . ASN A 1 89 ? -3.252 -2.000 -3.772 1.00 96.88 89 ASN A N 1
ATOM 710 C CA . ASN A 1 89 ? -2.407 -2.654 -4.780 1.00 96.88 89 ASN A CA 1
ATOM 711 C C . ASN A 1 89 ? -2.211 -1.753 -6.000 1.00 96.88 89 ASN A C 1
ATOM 713 O O . ASN A 1 89 ? -1.079 -1.478 -6.388 1.00 96.88 89 ASN A O 1
ATOM 717 N N . HIS A 1 90 ? -3.308 -1.232 -6.556 1.00 97.25 90 HIS A N 1
ATOM 718 C CA . HIS A 1 90 ? -3.246 -0.327 -7.698 1.00 97.25 90 HIS A CA 1
ATOM 719 C C . HIS A 1 90 ? -2.373 0.896 -7.396 1.00 97.25 90 HIS A C 1
ATOM 721 O O . HIS A 1 90 ? -1.518 1.249 -8.202 1.00 97.25 90 HIS A O 1
ATOM 727 N N . LYS A 1 91 ? -2.521 1.509 -6.212 1.00 97.38 91 LYS A N 1
ATOM 728 C CA . LYS A 1 91 ? -1.670 2.629 -5.789 1.00 97.38 91 LYS A CA 1
ATOM 729 C C . LYS A 1 91 ? -0.184 2.257 -5.820 1.00 97.38 91 LYS A C 1
ATOM 731 O O . LYS A 1 91 ? 0.593 2.998 -6.409 1.00 97.38 91 LYS A O 1
ATOM 736 N N . PHE A 1 92 ? 0.210 1.147 -5.196 1.00 97.69 92 PHE A N 1
ATOM 737 C CA . PHE A 1 92 ? 1.620 0.753 -5.146 1.00 97.69 92 PHE A CA 1
ATOM 738 C C . PHE A 1 92 ? 2.175 0.370 -6.523 1.00 97.69 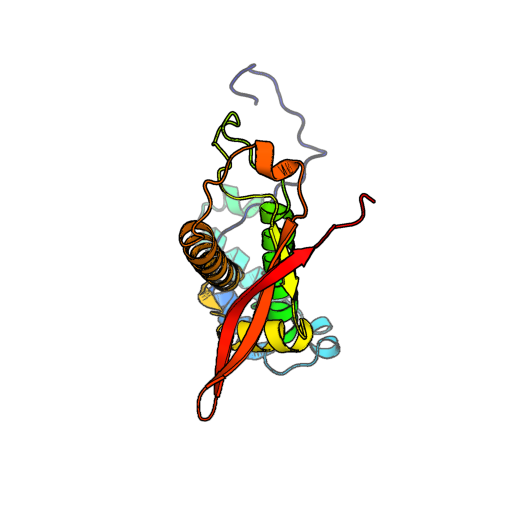92 PHE A C 1
ATOM 740 O O . PHE A 1 92 ? 3.288 0.767 -6.848 1.00 97.69 92 PHE A O 1
ATOM 747 N N . LEU A 1 93 ? 1.392 -0.306 -7.370 1.00 97.19 93 LEU A N 1
ATOM 748 C CA . LEU A 1 93 ? 1.785 -0.606 -8.752 1.00 97.19 93 LEU A CA 1
ATOM 749 C C . LEU A 1 93 ? 1.951 0.658 -9.604 1.00 97.19 93 LEU A C 1
ATOM 751 O O . LEU A 1 93 ? 2.860 0.734 -10.426 1.00 97.19 93 LEU A O 1
ATOM 755 N N . ARG A 1 94 ? 1.092 1.665 -9.403 1.00 96.31 94 ARG A N 1
ATOM 756 C CA . ARG A 1 94 ? 1.230 2.975 -10.053 1.00 96.31 94 ARG A CA 1
ATOM 757 C C . ARG A 1 94 ? 2.493 3.690 -9.595 1.00 96.31 94 ARG A C 1
ATOM 759 O O . ARG A 1 94 ? 3.219 4.174 -10.446 1.00 96.31 94 ARG A O 1
ATOM 766 N N . THR A 1 95 ? 2.782 3.686 -8.293 1.00 96.94 95 THR A N 1
ATOM 767 C CA . THR A 1 95 ? 4.037 4.237 -7.764 1.00 96.94 95 THR A CA 1
ATOM 768 C C . THR A 1 95 ? 5.253 3.529 -8.357 1.00 96.94 95 THR A C 1
ATOM 770 O O . THR A 1 95 ? 6.161 4.208 -8.812 1.00 96.94 95 THR A O 1
ATOM 773 N N . LEU A 1 96 ? 5.237 2.195 -8.459 1.00 96.06 96 LEU A N 1
ATOM 774 C CA . LEU A 1 96 ? 6.301 1.457 -9.142 1.00 96.06 96 LEU A CA 1
ATOM 775 C C . LEU A 1 96 ? 6.459 1.918 -10.599 1.00 96.06 96 LEU A C 1
ATOM 777 O O . LEU A 1 96 ? 7.574 2.172 -11.037 1.00 96.06 96 LEU A O 1
ATOM 781 N N . GLY A 1 97 ? 5.354 2.067 -11.337 1.00 95.50 97 GLY A N 1
ATOM 782 C CA . GLY A 1 97 ? 5.367 2.602 -12.701 1.00 95.50 97 GLY A CA 1
ATOM 783 C C . GLY A 1 97 ? 5.959 4.013 -12.793 1.00 95.50 97 GLY A C 1
ATOM 784 O O . GLY A 1 97 ? 6.785 4.273 -13.665 1.00 95.50 97 GLY A O 1
ATOM 785 N N . ASP A 1 98 ? 5.575 4.897 -11.871 1.00 95.12 98 ASP A N 1
ATOM 786 C CA . ASP A 1 98 ? 6.078 6.272 -11.781 1.00 95.12 98 ASP A CA 1
ATOM 787 C C . ASP A 1 98 ? 7.569 6.314 -11.382 1.00 95.12 98 ASP A C 1
ATOM 789 O O . ASP A 1 98 ? 8.286 7.235 -11.769 1.00 95.12 98 ASP A O 1
ATOM 793 N N . ASP A 1 99 ? 8.064 5.319 -10.644 1.00 93.62 99 ASP A N 1
ATOM 794 C CA . ASP A 1 99 ? 9.470 5.235 -10.241 1.00 93.62 99 ASP A CA 1
ATOM 795 C C . ASP A 1 99 ? 10.370 4.725 -11.377 1.00 93.62 99 ASP A C 1
ATOM 797 O O . ASP A 1 99 ? 11.472 5.248 -11.571 1.00 93.62 99 ASP A O 1
ATOM 801 N N . VAL A 1 100 ? 9.912 3.725 -12.141 1.00 93.94 100 VAL A N 1
ATOM 802 C CA . VAL A 1 100 ? 10.705 3.092 -13.216 1.00 93.94 100 VAL A CA 1
ATOM 803 C C . VAL A 1 100 ? 10.658 3.856 -14.537 1.00 93.94 100 VAL A C 1
ATOM 805 O O . VAL A 1 100 ? 11.512 3.640 -15.397 1.00 93.94 100 VAL A O 1
ATOM 808 N N . VAL A 1 101 ? 9.704 4.776 -14.703 1.00 94.69 101 VAL A N 1
ATOM 809 C CA . VAL A 1 101 ? 9.661 5.664 -15.875 1.00 94.69 101 VAL A CA 1
ATOM 810 C C . VAL A 1 101 ? 10.722 6.760 -15.816 1.00 94.69 101 VAL A C 1
ATOM 812 O O . VAL A 1 101 ? 11.106 7.307 -16.846 1.00 94.69 101 VAL A O 1
ATOM 815 N N . LEU A 1 102 ? 11.223 7.080 -14.620 1.00 93.88 102 LEU A N 1
ATOM 816 C CA . LEU A 1 102 ? 12.258 8.094 -14.443 1.00 93.88 102 LEU A CA 1
ATOM 817 C C . LEU A 1 102 ? 13.517 7.728 -15.240 1.00 93.88 102 LEU A C 1
ATOM 819 O O . LEU A 1 102 ? 13.847 6.547 -15.339 1.00 93.88 102 LEU A O 1
ATOM 823 N N . PRO A 1 103 ? 14.244 8.715 -15.791 1.00 93.81 103 PRO A N 1
ATOM 824 C CA . PRO A 1 103 ? 15.437 8.447 -16.585 1.00 93.81 103 PRO A CA 1
ATOM 825 C C . PRO A 1 103 ? 16.506 7.736 -15.753 1.00 93.81 103 PRO A C 1
ATOM 827 O O . PRO A 1 103 ? 16.622 7.955 -14.544 1.00 93.81 103 PRO A O 1
ATOM 830 N N . ILE A 1 104 ? 17.321 6.923 -16.421 1.00 93.19 104 ILE A N 1
ATOM 831 C CA . ILE A 1 104 ? 18.539 6.352 -15.844 1.00 93.19 104 ILE A CA 1
ATOM 832 C C . ILE A 1 104 ? 19.459 7.511 -15.449 1.00 93.19 104 ILE A C 1
ATOM 834 O O . ILE A 1 104 ? 19.734 8.385 -16.272 1.00 93.19 104 ILE A O 1
ATOM 838 N N . ASP A 1 105 ? 19.930 7.514 -14.206 1.00 93.88 105 ASP A N 1
ATOM 839 C CA . ASP A 1 105 ? 20.841 8.530 -13.675 1.00 93.88 105 ASP A CA 1
ATOM 840 C C . ASP A 1 105 ? 21.895 7.830 -12.813 1.00 93.88 105 ASP A C 1
ATOM 842 O O . ASP A 1 105 ? 21.645 7.419 -11.679 1.00 93.88 105 ASP A O 1
ATOM 846 N N . LEU A 1 106 ? 23.086 7.641 -13.367 1.00 90.81 106 LEU A N 1
ATOM 847 C CA . LEU A 1 106 ? 24.201 6.979 -12.687 1.00 90.81 106 LEU A CA 1
ATOM 848 C C . LEU A 1 106 ? 24.938 7.938 -11.741 1.00 90.81 106 LEU A C 1
ATOM 850 O O . LEU A 1 106 ? 25.777 7.506 -10.943 1.00 90.81 106 LEU A O 1
ATOM 854 N N . HIS A 1 107 ? 24.619 9.229 -11.808 1.00 92.06 107 HIS A N 1
ATOM 855 C CA . HIS A 1 107 ? 25.237 10.295 -11.030 1.00 92.06 107 HIS A CA 1
ATOM 856 C C . HIS A 1 107 ? 24.381 10.761 -9.843 1.00 92.06 107 HIS A C 1
ATOM 858 O O . HIS A 1 107 ? 24.897 11.464 -8.959 1.00 92.06 107 HIS A O 1
ATOM 864 N N . SER A 1 108 ? 23.116 10.340 -9.762 1.00 91.00 108 SER A N 1
ATOM 865 C CA . SER A 1 108 ? 22.246 10.600 -8.618 1.00 91.00 108 SER A CA 1
ATOM 866 C C . SER A 1 108 ? 22.788 9.981 -7.326 1.00 91.00 108 SER A C 1
ATOM 868 O O . SER A 1 108 ? 23.643 9.092 -7.308 1.00 91.00 108 SER A O 1
ATOM 870 N N . ARG A 1 109 ? 22.294 10.472 -6.183 1.00 89.94 109 ARG A N 1
ATOM 871 C CA . ARG A 1 109 ? 22.635 9.944 -4.854 1.00 89.94 109 ARG A CA 1
ATOM 872 C C . ARG A 1 109 ? 21.354 9.561 -4.105 1.00 89.94 109 ARG A C 1
ATOM 874 O O . ARG A 1 109 ? 20.717 10.462 -3.558 1.00 89.94 109 ARG A O 1
ATOM 881 N N . PRO A 1 110 ? 20.983 8.266 -4.044 1.00 87.75 110 PRO A N 1
ATOM 882 C CA . PRO A 1 110 ? 21.678 7.097 -4.618 1.00 87.75 110 PRO A CA 1
ATOM 883 C C . PRO A 1 110 ? 21.578 7.019 -6.158 1.00 87.75 110 PRO A C 1
ATOM 885 O O . PRO A 1 110 ? 20.654 7.620 -6.709 1.00 87.75 110 PRO A O 1
ATOM 888 N N . PRO A 1 111 ? 22.489 6.296 -6.849 1.00 88.00 111 PRO A N 1
ATOM 889 C CA . PRO A 1 111 ? 22.399 6.069 -8.294 1.00 88.00 111 PRO A CA 1
ATOM 890 C C . PRO A 1 111 ? 21.116 5.331 -8.683 1.00 88.00 111 PRO A C 1
ATOM 892 O O . PRO A 1 111 ? 20.665 4.444 -7.954 1.00 88.00 111 PRO A O 1
ATOM 895 N N . ARG A 1 112 ? 20.573 5.658 -9.854 1.00 89.31 112 ARG A N 1
ATOM 896 C CA . ARG A 1 112 ? 19.391 5.041 -10.459 1.00 89.31 112 ARG A CA 1
ATOM 897 C C . ARG A 1 112 ? 19.776 4.326 -11.765 1.00 89.31 112 ARG A C 1
ATOM 899 O O . ARG A 1 112 ? 19.620 4.891 -12.845 1.00 89.31 112 ARG A O 1
ATOM 906 N N . PRO A 1 113 ? 20.281 3.080 -11.690 1.00 85.50 113 PRO A N 1
ATOM 907 C CA . PRO A 1 113 ? 20.656 2.304 -12.876 1.00 85.50 113 PRO A CA 1
ATOM 908 C C . PRO A 1 113 ? 19.450 1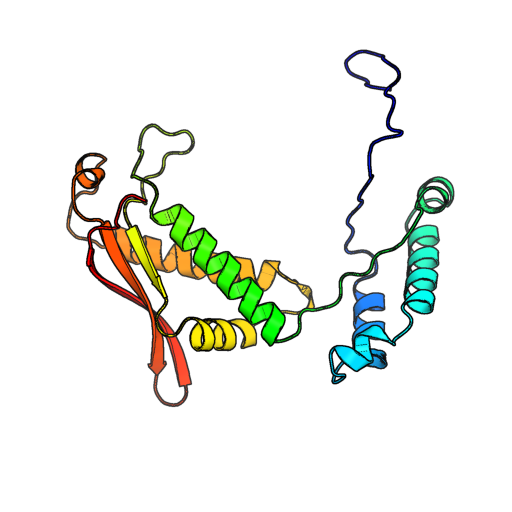.726 -13.636 1.00 85.50 113 PRO A C 1
ATOM 910 O O . PRO A 1 113 ? 19.596 1.260 -14.763 1.00 85.50 113 PRO A O 1
ATOM 913 N N . VAL A 1 114 ? 18.269 1.732 -13.014 1.00 88.00 114 VAL A N 1
ATOM 914 C CA . VAL A 1 114 ? 17.025 1.182 -13.560 1.00 88.00 114 VAL A CA 1
ATOM 915 C C . VAL A 1 114 ? 16.052 2.330 -13.725 1.00 88.00 114 VAL A C 1
ATOM 917 O O . VAL A 1 114 ? 15.725 3.012 -12.755 1.00 88.00 114 VAL A O 1
ATOM 920 N N . GLY A 1 115 ? 15.625 2.549 -14.955 1.00 90.38 115 GLY A N 1
ATOM 921 C CA . GLY A 1 115 ? 14.810 3.685 -15.339 1.00 90.38 115 GLY A CA 1
ATOM 922 C C . GLY A 1 115 ? 14.470 3.595 -16.817 1.00 90.38 115 GLY A C 1
ATOM 923 O O . GLY A 1 115 ? 14.836 2.624 -17.479 1.00 90.38 115 GLY A O 1
ATOM 924 N N . HIS A 1 116 ? 13.799 4.612 -17.349 1.00 93.56 116 HIS A N 1
ATOM 925 C CA . HIS A 1 116 ? 13.407 4.668 -18.758 1.00 93.56 116 HIS A CA 1
ATOM 926 C C . HIS A 1 116 ? 12.554 3.458 -19.188 1.00 93.56 116 HIS A C 1
ATOM 928 O O . HIS A 1 116 ? 12.621 2.965 -20.319 1.00 93.56 116 HIS A O 1
ATOM 934 N N . VAL A 1 117 ? 11.737 2.963 -18.256 1.00 93.38 117 VAL A N 1
ATOM 935 C CA . VAL A 1 117 ? 10.844 1.816 -18.428 1.00 93.38 117 VAL A CA 1
ATOM 936 C C . VAL A 1 117 ? 9.390 2.275 -18.422 1.00 93.38 117 VAL A C 1
ATOM 938 O O . VAL A 1 117 ? 8.944 2.997 -17.537 1.00 93.38 117 VAL A O 1
ATOM 941 N N . HIS A 1 118 ? 8.609 1.795 -19.385 1.00 95.19 118 HIS A N 1
ATOM 942 C CA . HIS A 1 118 ? 7.157 1.906 -19.358 1.00 95.19 118 HIS A CA 1
ATOM 943 C C . HIS A 1 118 ? 6.545 0.627 -18.783 1.00 95.19 118 HIS A C 1
ATOM 945 O O . HIS A 1 118 ? 6.461 -0.386 -19.481 1.00 95.19 118 HIS A O 1
ATOM 951 N N . LEU A 1 119 ? 6.076 0.677 -17.536 1.00 95.75 119 LEU A N 1
ATOM 952 C CA . LEU A 1 119 ? 5.322 -0.420 -16.931 1.00 95.75 119 LEU A CA 1
ATOM 953 C C . LEU A 1 119 ? 3.820 -0.260 -17.206 1.00 95.75 119 LEU A C 1
ATOM 955 O O . LEU A 1 119 ? 3.164 0.642 -16.685 1.00 95.75 119 LEU A O 1
ATOM 959 N N . SER A 1 120 ? 3.264 -1.160 -18.012 1.00 95.44 120 SER A N 1
ATOM 960 C CA . SER A 1 120 ? 1.838 -1.230 -18.326 1.00 95.44 120 SER A CA 1
ATOM 961 C C . SER A 1 120 ? 1.137 -2.290 -17.475 1.00 95.44 120 SER A C 1
ATOM 963 O O . SER A 1 120 ? 1.681 -3.368 -17.243 1.00 95.44 120 SER A O 1
ATOM 965 N N . LEU A 1 121 ? -0.087 -2.003 -17.027 1.00 95.44 121 LEU A N 1
ATOM 966 C CA . LEU A 1 121 ? -0.920 -2.938 -16.266 1.00 95.44 121 LEU A CA 1
ATOM 967 C C . LEU A 1 121 ? -2.026 -3.485 -17.174 1.00 95.44 121 LEU A C 1
ATOM 969 O O . LEU A 1 121 ? -2.924 -2.742 -17.576 1.00 95.44 121 LEU A O 1
ATOM 973 N N . LEU A 1 122 ? -1.994 -4.780 -17.496 1.00 94.56 122 LEU A N 1
ATOM 974 C CA . LEU A 1 122 ? -3.052 -5.401 -18.294 1.00 94.56 122 LEU A CA 1
ATOM 975 C C . LEU A 1 122 ? -4.210 -5.837 -17.393 1.00 94.56 122 LEU A C 1
ATOM 977 O O . LEU A 1 122 ? -4.015 -6.631 -16.475 1.00 94.56 122 LEU A O 1
ATOM 981 N N . ARG A 1 123 ? -5.429 -5.366 -17.702 1.00 93.94 123 ARG A N 1
ATOM 982 C CA . ARG A 1 123 ? -6.642 -5.631 -16.900 1.00 93.94 123 ARG A CA 1
ATOM 983 C C . ARG A 1 123 ? -6.398 -5.326 -15.416 1.00 93.94 123 ARG A C 1
ATOM 985 O O . ARG A 1 123 ? -6.612 -6.173 -14.549 1.00 93.94 123 ARG A O 1
ATOM 992 N N . ASP A 1 124 ? -5.932 -4.108 -15.155 1.00 94.06 124 ASP A N 1
ATOM 993 C CA . ASP A 1 124 ? -5.545 -3.590 -13.839 1.00 94.06 124 ASP A CA 1
ATOM 994 C C . ASP A 1 124 ? -6.522 -3.946 -12.705 1.00 94.06 124 ASP A C 1
ATOM 996 O O . ASP A 1 124 ? -6.088 -4.379 -11.639 1.00 94.06 124 ASP A O 1
ATOM 1000 N N . GLY A 1 125 ? -7.832 -3.849 -12.935 1.00 95.12 125 GLY A N 1
ATOM 1001 C CA . GLY A 1 125 ? -8.855 -4.196 -11.954 1.00 95.12 125 GLY A CA 1
ATOM 1002 C C . GLY A 1 125 ? -8.840 -5.672 -11.550 1.00 95.12 125 GLY A C 1
ATOM 1003 O O . GLY A 1 125 ? -8.952 -5.977 -10.363 1.00 95.12 125 GLY A O 1
ATOM 1004 N N . ASP A 1 126 ? -8.676 -6.587 -12.507 1.00 95.25 126 ASP A N 1
ATOM 1005 C CA . ASP A 1 126 ? -8.622 -8.029 -12.232 1.00 95.25 126 ASP A CA 1
ATOM 1006 C C . ASP A 1 126 ? -7.294 -8.406 -11.573 1.00 95.25 126 ASP A C 1
ATOM 1008 O O . ASP A 1 126 ? -7.278 -9.129 -10.577 1.00 95.25 126 ASP A O 1
ATOM 1012 N N . LEU A 1 127 ? -6.190 -7.843 -12.071 1.00 95.88 127 LEU A N 1
ATOM 1013 C CA . LEU A 1 127 ? -4.857 -8.007 -11.498 1.00 95.88 127 LEU A CA 1
ATOM 1014 C C . LEU A 1 127 ? -4.813 -7.557 -10.029 1.00 95.88 127 LEU A C 1
ATOM 1016 O O . LEU A 1 127 ? -4.369 -8.303 -9.159 1.00 95.88 127 LEU A O 1
ATOM 1020 N N . CYS A 1 128 ? -5.319 -6.361 -9.725 1.00 97.12 128 CYS A N 1
ATOM 1021 C CA . CYS A 1 128 ? -5.306 -5.826 -8.365 1.00 97.12 128 CYS A CA 1
ATOM 1022 C C . CYS A 1 128 ? -6.226 -6.611 -7.422 1.00 97.12 128 CYS A C 1
ATOM 1024 O O . CYS A 1 128 ? -5.902 -6.776 -6.245 1.00 97.12 128 CYS A O 1
ATOM 1026 N N . LYS A 1 129 ? -7.359 -7.122 -7.922 1.00 96.00 129 LYS A N 1
ATOM 1027 C CA . LYS A 1 129 ? -8.259 -7.997 -7.152 1.00 96.00 129 LYS A CA 1
ATOM 1028 C C . LYS A 1 129 ? -7.665 -9.369 -6.872 1.00 96.00 129 LYS A C 1
ATOM 1030 O O . LYS A 1 129 ? -8.002 -9.940 -5.834 1.00 96.00 129 LYS A O 1
ATOM 1035 N N . PHE A 1 130 ? -6.849 -9.889 -7.787 1.00 95.56 130 PHE A N 1
ATOM 1036 C CA . PHE A 1 130 ? -6.089 -11.121 -7.599 1.00 95.56 130 PHE A CA 1
ATOM 1037 C C . PHE A 1 130 ? -4.997 -10.915 -6.544 1.00 95.56 130 PHE A C 1
ATOM 1039 O O . PHE A 1 130 ? -4.972 -11.615 -5.540 1.00 95.56 130 PHE A O 1
ATOM 1046 N N . LEU A 1 131 ? -4.180 -9.864 -6.681 1.00 94.69 131 LEU A N 1
ATOM 1047 C CA . LEU A 1 131 ? -3.141 -9.523 -5.699 1.00 94.69 131 LEU A CA 1
ATOM 1048 C C . LEU A 1 131 ? -3.702 -9.238 -4.295 1.00 94.69 131 LEU A C 1
ATOM 1050 O O . LEU A 1 131 ? -3.019 -9.440 -3.295 1.00 94.69 131 LEU A O 1
ATOM 1054 N N . ALA A 1 132 ? -4.946 -8.764 -4.199 1.00 95.75 132 ALA A N 1
ATOM 1055 C CA . ALA A 1 132 ? -5.615 -8.523 -2.923 1.00 95.75 132 ALA A CA 1
ATOM 1056 C C . ALA A 1 132 ? -6.004 -9.807 -2.167 1.00 95.75 132 ALA A C 1
ATOM 1058 O O . ALA A 1 132 ? -6.320 -9.717 -0.981 1.00 95.75 132 ALA A O 1
ATOM 1059 N N . GLU A 1 133 ? -6.012 -10.978 -2.814 1.00 93.56 133 GLU A N 1
ATOM 1060 C CA . GLU A 1 133 ? -6.322 -12.255 -2.147 1.00 93.56 133 GLU A CA 1
ATOM 1061 C C . GLU A 1 133 ? -5.238 -12.650 -1.134 1.00 93.56 133 GLU A C 1
ATOM 1063 O O . GLU A 1 133 ? -5.559 -13.190 -0.077 1.00 93.56 133 GLU A O 1
ATOM 1068 N N . ASP A 1 134 ? -3.988 -12.265 -1.398 1.00 89.50 134 ASP A N 1
ATOM 1069 C CA . ASP A 1 134 ? -2.827 -12.511 -0.534 1.00 89.50 134 ASP A CA 1
ATOM 1070 C C . ASP A 1 134 ? -2.646 -11.440 0.565 1.00 89.50 134 ASP A C 1
ATOM 1072 O O . ASP A 1 134 ? -1.606 -11.377 1.227 1.00 89.50 134 ASP A O 1
ATOM 1076 N N . TYR A 1 135 ? -3.633 -10.560 0.771 1.00 95.12 135 TYR A N 1
ATOM 1077 C CA . TYR A 1 135 ? -3.571 -9.529 1.806 1.00 95.12 135 TYR A CA 1
ATOM 1078 C C . TYR A 1 135 ? -3.501 -10.145 3.213 1.00 95.12 135 TYR A C 1
ATOM 1080 O O . TYR A 1 135 ? -4.424 -10.822 3.671 1.00 95.12 135 TYR A O 1
ATOM 1088 N N . ILE A 1 136 ? -2.429 -9.824 3.943 1.00 93.12 136 ILE A N 1
ATOM 1089 C CA . ILE A 1 136 ? -2.249 -10.241 5.336 1.00 93.12 136 ILE A CA 1
ATOM 1090 C C . ILE A 1 136 ? -2.735 -9.118 6.245 1.00 93.12 136 ILE A C 1
ATOM 1092 O O . ILE A 1 136 ? -2.091 -8.071 6.390 1.00 93.12 136 ILE A O 1
ATOM 1096 N N . ARG A 1 137 ? -3.878 -9.359 6.888 1.00 89.62 137 ARG A N 1
ATOM 1097 C CA . ARG A 1 137 ? -4.562 -8.410 7.770 1.00 89.62 137 ARG A CA 1
ATOM 1098 C C . ARG A 1 137 ? -3.640 -7.826 8.834 1.00 89.62 137 ARG A C 1
ATOM 1100 O O . ARG A 1 137 ? -3.614 -6.612 9.018 1.00 89.62 137 ARG A O 1
ATOM 1107 N N . GLU A 1 138 ? -2.886 -8.689 9.498 1.00 86.81 138 GLU A N 1
ATOM 1108 C CA . GLU A 1 138 ? -2.022 -8.385 10.641 1.00 86.81 138 GLU A CA 1
ATOM 1109 C C . GLU A 1 138 ? -0.855 -7.468 10.256 1.00 86.81 138 GLU A C 1
ATOM 1111 O O . GLU A 1 138 ? -0.312 -6.757 11.096 1.00 86.81 138 GLU A O 1
ATOM 1116 N N . LEU A 1 139 ? -0.473 -7.461 8.978 1.00 89.25 139 LEU A N 1
ATOM 1117 C CA . LEU A 1 139 ? 0.600 -6.620 8.450 1.00 89.25 139 LEU A CA 1
ATOM 1118 C C . LEU A 1 139 ? 0.069 -5.348 7.773 1.00 89.25 139 LEU A C 1
ATOM 1120 O O . LEU A 1 139 ? 0.852 -4.460 7.421 1.00 89.25 139 LEU A O 1
ATOM 1124 N N . GLY A 1 140 ? -1.248 -5.237 7.575 1.00 90.88 140 GLY A N 1
ATOM 1125 C CA . GLY A 1 140 ? -1.867 -4.082 6.932 1.00 90.88 140 GLY A CA 1
ATOM 1126 C C . GLY A 1 140 ? -1.292 -3.819 5.537 1.00 90.88 140 GLY A C 1
ATOM 1127 O O . GLY A 1 140 ? -0.902 -4.741 4.817 1.00 90.88 140 GLY A O 1
ATOM 1128 N N . ALA A 1 141 ? -1.197 -2.540 5.165 1.00 93.06 141 ALA A N 1
ATOM 1129 C CA . ALA A 1 141 ? -0.696 -2.119 3.854 1.00 93.06 141 ALA A CA 1
ATOM 1130 C C . ALA A 1 141 ? 0.733 -2.606 3.556 1.00 93.06 141 ALA A C 1
ATOM 1132 O O . ALA A 1 141 ? 1.091 -2.720 2.390 1.00 93.06 141 ALA A O 1
ATOM 1133 N N . ARG A 1 142 ? 1.536 -2.924 4.584 1.00 93.12 142 ARG A N 1
ATOM 1134 C CA . ARG A 1 142 ? 2.906 -3.420 4.394 1.00 93.12 142 ARG A CA 1
ATOM 1135 C C . ARG A 1 142 ? 2.938 -4.775 3.696 1.00 93.12 142 ARG A C 1
ATOM 1137 O O . ARG A 1 142 ? 3.845 -5.010 2.918 1.00 93.12 142 ARG A O 1
ATOM 1144 N N . SER A 1 143 ? 1.951 -5.648 3.926 1.00 94.94 143 SER A N 1
ATOM 1145 C CA . SER A 1 143 ? 1.883 -6.923 3.186 1.00 94.94 143 SER A CA 1
ATOM 1146 C C . SER A 1 143 ? 1.713 -6.710 1.684 1.00 94.94 143 SER A C 1
ATOM 1148 O O . SER A 1 143 ? 2.338 -7.402 0.888 1.00 94.94 143 SER A O 1
ATOM 1150 N N . ILE A 1 144 ? 0.908 -5.712 1.317 1.00 96.38 144 ILE A N 1
ATOM 1151 C CA . ILE A 1 144 ? 0.640 -5.334 -0.068 1.00 96.38 144 ILE A CA 1
ATOM 1152 C C . ILE A 1 144 ? 1.888 -4.692 -0.682 1.00 96.38 144 ILE A C 1
ATOM 1154 O O . ILE A 1 144 ? 2.308 -5.081 -1.767 1.00 96.38 144 ILE A O 1
ATOM 1158 N N 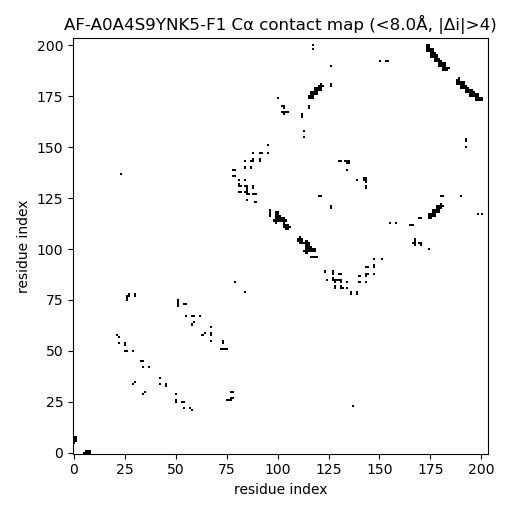. GLN A 1 145 ? 2.516 -3.758 0.041 1.00 96.25 145 GLN A N 1
ATOM 1159 C CA . GLN A 1 145 ? 3.750 -3.108 -0.396 1.00 96.25 145 GLN A CA 1
ATOM 1160 C C . GLN A 1 145 ? 4.866 -4.127 -0.639 1.00 96.25 145 GLN A C 1
ATOM 1162 O O . GLN A 1 145 ? 5.394 -4.174 -1.739 1.00 96.25 145 GLN A O 1
ATOM 1167 N N . ASN A 1 146 ? 5.143 -5.008 0.327 1.00 95.69 146 ASN A N 1
ATOM 1168 C CA . ASN A 1 146 ? 6.192 -6.022 0.199 1.00 95.69 146 ASN A CA 1
ATOM 1169 C C . ASN A 1 146 ? 5.982 -6.936 -1.019 1.00 95.69 146 ASN A C 1
ATOM 1171 O O . ASN A 1 146 ? 6.944 -7.425 -1.604 1.00 95.69 146 ASN A O 1
ATOM 1175 N N . ARG A 1 147 ? 4.725 -7.203 -1.396 1.00 94.25 147 ARG A N 1
ATOM 1176 C CA . ARG A 1 147 ? 4.428 -7.982 -2.602 1.00 94.25 147 ARG A CA 1
ATOM 1177 C C . ARG A 1 147 ? 4.779 -7.208 -3.870 1.00 94.25 147 ARG A C 1
ATOM 1179 O O . ARG A 1 147 ? 5.332 -7.800 -4.789 1.00 94.25 147 ARG A O 1
ATOM 1186 N N . VAL A 1 148 ? 4.456 -5.916 -3.923 1.00 95.56 148 VAL A N 1
ATOM 1187 C CA . VAL A 1 148 ? 4.833 -5.047 -5.047 1.00 95.56 148 VAL A CA 1
ATOM 1188 C C . VAL A 1 148 ? 6.345 -4.848 -5.106 1.00 95.56 148 VAL A C 1
ATOM 1190 O O . VAL A 1 148 ? 6.894 -4.858 -6.201 1.00 95.56 148 VAL A O 1
ATOM 1193 N N . ASP A 1 149 ? 7.023 -4.765 -3.962 1.00 95.44 149 ASP A N 1
ATOM 1194 C CA . ASP A 1 149 ? 8.487 -4.724 -3.902 1.00 95.44 149 ASP A CA 1
ATOM 1195 C C . ASP A 1 149 ? 9.090 -6.001 -4.520 1.00 95.44 149 ASP A C 1
ATOM 1197 O O . ASP A 1 149 ? 10.008 -5.916 -5.326 1.00 95.44 149 ASP A O 1
ATOM 1201 N N . GLY A 1 150 ? 8.502 -7.176 -4.262 1.00 95.31 150 GLY A N 1
ATOM 1202 C CA . GLY A 1 150 ? 8.901 -8.417 -4.941 1.00 95.31 150 GLY A CA 1
ATOM 1203 C C . GLY A 1 150 ? 8.695 -8.383 -6.463 1.00 95.31 150 GLY A C 1
ATOM 1204 O O . GLY A 1 150 ? 9.534 -8.875 -7.209 1.00 95.31 150 GLY A O 1
ATOM 1205 N N . LEU A 1 151 ? 7.626 -7.742 -6.950 1.00 95.12 151 LEU A N 1
ATOM 1206 C CA . LEU A 1 151 ? 7.428 -7.526 -8.392 1.00 95.12 151 LEU A CA 1
ATOM 1207 C C . LEU A 1 151 ? 8.440 -6.527 -8.974 1.00 95.12 151 LEU A C 1
ATOM 1209 O O . LEU A 1 151 ? 8.819 -6.638 -10.139 1.00 95.12 151 LEU A O 1
ATOM 1213 N N . ALA A 1 152 ? 8.875 -5.545 -8.183 1.00 94.44 152 ALA A N 1
ATOM 1214 C CA . ALA A 1 152 ? 9.943 -4.633 -8.571 1.00 94.44 152 ALA A CA 1
ATOM 1215 C C . ALA A 1 152 ? 11.282 -5.378 -8.698 1.00 94.44 152 ALA A C 1
ATOM 1217 O O . ALA A 1 152 ? 12.019 -5.134 -9.655 1.00 94.44 152 ALA A O 1
ATOM 1218 N N . ASP A 1 153 ? 11.558 -6.326 -7.799 1.00 94.44 153 ASP A N 1
ATOM 1219 C CA . ASP A 1 153 ? 12.720 -7.215 -7.894 1.00 94.44 153 ASP A CA 1
ATOM 1220 C C . ASP A 1 153 ? 12.646 -8.100 -9.153 1.00 94.44 153 ASP A C 1
ATOM 1222 O O . ASP A 1 153 ? 13.633 -8.219 -9.882 1.00 94.44 153 ASP A O 1
ATOM 1226 N N . ASP A 1 154 ? 11.476 -8.660 -9.477 1.00 93.62 154 ASP A N 1
ATOM 1227 C CA . ASP A 1 154 ? 11.279 -9.445 -10.705 1.00 93.62 154 ASP A CA 1
ATOM 1228 C C . ASP A 1 154 ? 11.519 -8.599 -11.968 1.00 93.62 154 ASP A C 1
ATOM 1230 O O . ASP A 1 154 ? 12.214 -9.028 -12.895 1.00 93.62 154 ASP A O 1
ATOM 1234 N N . LEU A 1 155 ? 10.995 -7.368 -11.997 1.00 93.25 155 LEU A N 1
ATOM 1235 C CA . LEU A 1 155 ? 11.249 -6.414 -13.079 1.00 93.25 155 LEU A CA 1
ATOM 1236 C C . LEU A 1 155 ? 12.741 -6.096 -13.199 1.00 93.25 155 LEU A C 1
ATOM 1238 O O . LEU A 1 155 ? 13.275 -6.064 -14.306 1.00 93.25 155 LEU A O 1
ATOM 1242 N N . PHE A 1 156 ? 13.415 -5.875 -12.071 1.00 91.88 156 PHE A N 1
ATOM 1243 C CA . PHE A 1 156 ? 14.848 -5.609 -12.035 1.00 91.88 156 PHE A CA 1
ATOM 1244 C C . PHE A 1 156 ? 15.653 -6.765 -12.632 1.00 91.88 156 PHE A C 1
ATOM 1246 O O . PHE A 1 156 ? 16.570 -6.540 -13.425 1.00 91.88 156 PHE A O 1
ATOM 1253 N N . MET A 1 157 ? 15.297 -8.002 -12.288 1.00 91.69 157 MET A N 1
ATOM 1254 C CA . MET A 1 157 ? 15.961 -9.190 -12.818 1.00 91.69 157 MET A CA 1
ATOM 1255 C C . MET A 1 157 ? 15.781 -9.308 -14.334 1.00 91.69 157 MET A C 1
ATOM 1257 O O . MET A 1 157 ? 16.770 -9.521 -15.037 1.00 91.69 157 MET A O 1
ATOM 1261 N N . LEU A 1 158 ? 14.567 -9.079 -14.845 1.00 90.12 158 LEU A N 1
ATOM 1262 C CA . LEU A 1 158 ? 14.299 -9.052 -16.289 1.00 90.12 158 LEU A CA 1
ATOM 1263 C C . LEU A 1 158 ? 15.095 -7.952 -16.998 1.00 90.12 158 LEU A C 1
ATOM 1265 O O . LEU A 1 158 ? 15.740 -8.203 -18.013 1.00 90.12 158 LEU A O 1
ATOM 1269 N N . TYR A 1 159 ? 15.105 -6.751 -16.424 1.00 88.19 159 TYR A N 1
ATOM 1270 C CA . TYR A 1 159 ? 15.831 -5.603 -16.958 1.00 88.19 159 TYR A CA 1
ATOM 1271 C C . TYR A 1 159 ? 17.341 -5.867 -17.049 1.00 88.19 159 TYR A C 1
ATOM 1273 O O . TYR A 1 159 ? 17.971 -5.570 -18.067 1.00 88.19 159 TYR A O 1
ATOM 1281 N N . LYS A 1 160 ? 17.923 -6.487 -16.016 1.00 85.94 160 LYS A N 1
ATOM 1282 C CA . LYS A 1 160 ? 19.348 -6.851 -15.955 1.00 85.94 160 LYS A CA 1
ATOM 1283 C C . LYS A 1 160 ? 19.728 -7.967 -16.937 1.00 85.94 160 LYS A C 1
ATOM 1285 O O . LYS A 1 160 ? 20.892 -8.068 -17.313 1.00 85.94 160 LYS A O 1
ATOM 1290 N N . ASP A 1 161 ? 18.800 -8.848 -17.293 1.00 84.50 161 ASP A N 1
ATOM 1291 C CA . ASP A 1 161 ? 19.061 -9.955 -18.222 1.00 84.50 161 ASP A CA 1
ATOM 1292 C C . ASP A 1 161 ? 19.006 -9.526 -19.701 1.00 84.50 161 ASP A C 1
ATOM 1294 O O . ASP A 1 161 ? 19.324 -10.321 -20.594 1.00 84.50 161 ASP A O 1
ATOM 1298 N N . SER A 1 162 ? 18.668 -8.260 -19.974 1.00 73.88 162 SER A N 1
ATOM 1299 C CA . SER A 1 162 ? 18.784 -7.680 -21.312 1.00 73.88 162 SER A CA 1
ATOM 1300 C C . SER A 1 162 ? 20.240 -7.705 -21.807 1.00 73.88 162 SER A C 1
ATOM 1302 O O . SER A 1 162 ? 21.200 -7.546 -21.054 1.00 73.88 162 SER A O 1
ATOM 1304 N N . LYS A 1 163 ? 20.424 -7.980 -23.105 1.00 67.12 163 LYS A N 1
ATOM 1305 C CA . LYS A 1 163 ? 21.756 -8.185 -23.708 1.00 67.12 163 LYS A CA 1
ATOM 1306 C C . LYS A 1 163 ? 22.503 -6.886 -24.016 1.00 67.12 163 LYS A C 1
ATOM 1308 O O . LYS A 1 163 ? 23.676 -6.947 -24.381 1.00 67.12 163 LYS A O 1
ATOM 1313 N N . GLU A 1 164 ? 21.824 -5.749 -23.944 1.00 75.25 164 GLU A N 1
ATOM 1314 C CA . GLU A 1 164 ? 22.372 -4.446 -24.310 1.00 75.25 164 GLU A CA 1
ATOM 1315 C C . GLU A 1 164 ? 22.937 -3.730 -23.082 1.00 75.25 164 GLU A C 1
ATOM 1317 O O . GLU A 1 164 ? 22.404 -3.826 -21.980 1.00 75.25 164 GLU A O 1
ATOM 1322 N N . GLU A 1 165 ? 24.049 -3.017 -23.268 1.00 80.56 165 GLU A N 1
ATOM 1323 C CA . GLU A 1 165 ? 24.623 -2.202 -22.203 1.00 80.56 165 GLU A CA 1
ATOM 1324 C C . GLU A 1 165 ? 23.734 -0.981 -21.951 1.00 80.56 165 GLU A C 1
ATOM 1326 O O . GLU A 1 165 ? 23.546 -0.127 -22.819 1.00 80.56 165 GLU A O 1
ATOM 1331 N N . ILE A 1 166 ? 23.205 -0.892 -20.736 1.00 79.06 166 ILE A N 1
ATOM 1332 C CA . ILE A 1 166 ? 22.319 0.190 -20.326 1.00 79.06 166 ILE A CA 1
ATOM 1333 C C . ILE A 1 166 ? 23.155 1.350 -19.789 1.00 79.06 166 ILE A C 1
ATOM 1335 O O . ILE A 1 166 ? 23.841 1.234 -18.773 1.00 79.06 166 ILE A O 1
ATOM 1339 N N . THR A 1 167 ? 23.064 2.494 -20.464 1.00 87.56 167 THR A N 1
ATOM 1340 C CA . THR A 1 167 ? 23.733 3.749 -20.078 1.00 87.56 167 THR A CA 1
ATOM 1341 C C . THR A 1 167 ? 22.744 4.915 -20.065 1.00 87.56 167 THR A C 1
ATOM 1343 O O . THR A 1 167 ? 21.625 4.790 -20.560 1.00 87.56 167 THR A O 1
ATOM 1346 N N . GLU A 1 168 ? 23.147 6.088 -19.571 1.00 90.81 168 GLU A N 1
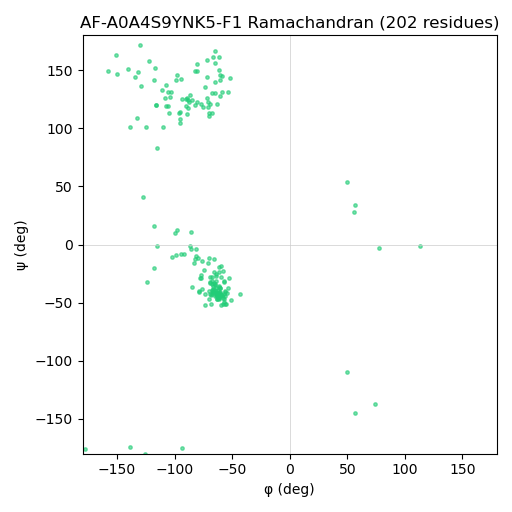ATOM 1347 C CA . GLU A 1 168 ? 22.311 7.302 -19.629 1.00 90.81 168 GLU A CA 1
ATOM 1348 C C . GLU A 1 168 ? 21.974 7.739 -21.070 1.00 90.81 168 GLU A C 1
ATOM 1350 O O . GLU A 1 168 ? 20.992 8.449 -21.285 1.00 90.81 168 GLU A O 1
ATOM 1355 N N . ALA A 1 169 ? 22.725 7.281 -22.082 1.00 89.31 169 ALA A N 1
ATOM 1356 C CA . ALA A 1 169 ? 22.392 7.525 -23.487 1.00 89.31 169 ALA A CA 1
ATOM 1357 C C . ALA A 1 169 ? 21.064 6.860 -23.898 1.00 89.31 169 ALA A C 1
ATOM 1359 O O . ALA A 1 169 ? 20.365 7.372 -24.776 1.00 89.31 169 ALA A O 1
ATOM 1360 N N . THR A 1 170 ? 20.677 5.772 -23.220 1.00 88.19 170 THR A N 1
ATOM 1361 C CA . THR A 1 170 ? 19.406 5.051 -23.428 1.00 88.19 170 THR A CA 1
ATOM 1362 C C . THR A 1 170 ? 18.199 5.968 -23.240 1.00 88.19 170 THR A C 1
ATOM 1364 O O . THR A 1 170 ? 17.210 5.827 -23.955 1.00 88.19 170 THR A O 1
ATOM 1367 N N . ASN A 1 171 ? 18.310 6.978 -22.366 1.00 91.06 171 ASN A N 1
ATOM 1368 C CA . ASN A 1 171 ? 17.244 7.949 -22.094 1.00 91.06 171 ASN A CA 1
ATOM 1369 C C . ASN A 1 171 ? 16.814 8.754 -23.337 1.00 91.06 171 ASN A C 1
ATOM 1371 O O . ASN A 1 171 ? 15.748 9.364 -23.340 1.00 91.06 171 ASN A O 1
ATOM 1375 N N . SER A 1 172 ? 17.637 8.788 -24.394 1.00 89.88 172 SER A N 1
ATOM 1376 C CA . SER A 1 172 ? 17.307 9.466 -25.660 1.00 89.88 172 SER A CA 1
ATOM 1377 C C . SER A 1 172 ? 16.441 8.617 -26.601 1.00 89.88 172 SER A C 1
ATOM 1379 O O . SER A 1 172 ? 15.941 9.127 -27.605 1.00 89.88 172 SER A O 1
ATOM 1381 N N . GLY A 1 173 ? 16.304 7.318 -26.323 1.00 89.38 173 GLY A N 1
ATOM 1382 C CA . GLY A 1 173 ? 15.530 6.368 -27.119 1.00 89.38 173 GLY A CA 1
ATOM 1383 C C . GLY A 1 173 ? 14.088 6.190 -26.628 1.00 89.38 173 GLY A C 1
ATOM 1384 O O . GLY A 1 173 ? 13.651 6.862 -25.691 1.00 89.38 173 GLY A O 1
ATOM 1385 N N . PRO A 1 174 ? 13.318 5.270 -27.232 1.00 91.56 174 PRO A N 1
ATOM 1386 C CA . PRO A 1 174 ? 12.030 4.861 -26.680 1.00 91.56 174 PRO A CA 1
ATOM 1387 C C . PRO A 1 174 ? 12.214 4.154 -25.327 1.00 91.56 174 PRO A C 1
ATOM 1389 O O . PRO A 1 174 ? 13.270 3.590 -25.052 1.00 91.56 174 PRO A O 1
ATOM 1392 N N . HIS A 1 175 ? 11.175 4.166 -24.492 1.00 92.19 175 HIS A N 1
ATOM 1393 C CA . HIS A 1 175 ? 11.168 3.432 -23.228 1.00 92.19 175 HIS A CA 1
ATOM 1394 C C . HIS A 1 175 ? 11.049 1.934 -23.496 1.00 92.19 175 HIS A C 1
ATOM 1396 O O . HIS A 1 175 ? 10.297 1.522 -24.388 1.00 92.19 175 HIS A O 1
ATOM 1402 N N . ILE A 1 176 ? 11.716 1.118 -22.682 1.00 91.75 176 ILE A N 1
ATOM 1403 C CA . ILE A 1 176 ? 11.507 -0.334 -22.700 1.00 91.75 176 ILE A CA 1
ATOM 1404 C C . ILE A 1 176 ? 10.142 -0.610 -22.079 1.00 91.75 176 ILE A C 1
ATOM 1406 O O . ILE A 1 176 ? 9.848 -0.155 -20.973 1.00 91.75 176 ILE A O 1
ATOM 1410 N N . LYS A 1 177 ? 9.281 -1.326 -22.794 1.00 94.25 177 LYS A N 1
ATOM 1411 C CA . LYS A 1 177 ? 7.925 -1.609 -22.344 1.00 94.25 177 LYS A CA 1
ATOM 1412 C C . LYS A 1 177 ? 7.887 -2.950 -21.629 1.00 94.25 177 LYS A C 1
ATOM 1414 O O . LYS A 1 177 ? 8.223 -3.973 -22.214 1.00 94.25 177 LYS A O 1
ATOM 1419 N N . TYR A 1 178 ? 7.380 -2.951 -20.403 1.00 95.19 178 TYR A N 1
ATOM 1420 C CA . TYR A 1 178 ? 7.019 -4.162 -19.679 1.00 95.19 178 TYR A CA 1
ATOM 1421 C C . TYR A 1 178 ? 5.524 -4.163 -19.390 1.00 95.19 178 TYR A C 1
ATOM 1423 O O . TYR A 1 178 ? 4.942 -3.130 -19.065 1.00 95.19 178 TYR A O 1
ATOM 1431 N N . THR A 1 179 ? 4.893 -5.327 -19.488 1.00 96.06 179 THR A N 1
ATOM 1432 C CA . THR A 1 179 ? 3.480 -5.515 -19.158 1.00 96.06 179 THR A CA 1
ATOM 1433 C C . THR A 1 179 ? 3.354 -6.464 -17.976 1.00 96.06 179 THR A C 1
ATOM 1435 O O . THR A 1 179 ? 3.777 -7.620 -18.053 1.00 96.06 179 THR A O 1
ATOM 1438 N N . LEU A 1 180 ? 2.747 -5.977 -16.895 1.00 96.38 180 LEU A N 1
ATOM 1439 C CA . LEU A 1 180 ? 2.339 -6.771 -15.742 1.00 96.38 180 LEU A CA 1
ATOM 1440 C C . LEU A 1 180 ? 0.931 -7.318 -15.990 1.00 96.38 180 LEU A C 1
ATOM 1442 O O . LEU A 1 180 ? -0.004 -6.557 -16.260 1.00 96.38 180 LEU A O 1
ATOM 1446 N N . GLN A 1 181 ? 0.775 -8.636 -15.913 1.00 95.12 181 GLN A N 1
ATOM 1447 C CA . GLN A 1 181 ? -0.481 -9.307 -16.241 1.00 95.12 181 GLN A CA 1
ATOM 1448 C C . GLN A 1 181 ? -0.676 -10.606 -15.460 1.00 95.12 181 GLN A C 1
ATOM 1450 O O . GLN A 1 181 ? 0.275 -11.190 -14.943 1.00 95.12 181 GLN A O 1
ATOM 1455 N N . LEU A 1 182 ? -1.920 -11.087 -15.436 1.00 95.12 182 LEU A N 1
ATOM 1456 C CA . LEU A 1 182 ? -2.238 -12.437 -14.981 1.00 95.12 182 LEU A CA 1
ATOM 1457 C C . LEU A 1 182 ? -1.954 -13.443 -16.099 1.00 95.12 182 LEU A C 1
ATOM 1459 O O . LEU A 1 182 ? -2.520 -13.346 -17.192 1.00 95.12 182 LEU A O 1
ATOM 1463 N N . HIS A 1 183 ? -1.095 -14.419 -15.823 1.00 91.94 183 HIS A N 1
ATOM 1464 C CA . HIS A 1 183 ? -0.791 -15.527 -16.714 1.00 91.94 183 HIS A CA 1
ATOM 1465 C C . HIS A 1 183 ? -1.485 -16.807 -16.222 1.00 91.94 183 HIS A C 1
ATOM 1467 O O . HIS A 1 183 ? -1.335 -17.156 -15.054 1.00 91.94 183 HIS A O 1
ATOM 1473 N N . PRO A 1 184 ? -2.267 -17.509 -17.063 1.00 90.62 184 PRO A N 1
ATOM 1474 C CA . PRO A 1 184 ? -2.861 -18.784 -16.672 1.00 90.62 184 PRO A CA 1
ATOM 1475 C C . PRO A 1 184 ? -1.788 -19.864 -16.485 1.00 90.62 184 PRO A C 1
ATOM 1477 O O . PRO A 1 184 ? -0.976 -20.092 -17.382 1.00 90.62 184 PRO A O 1
ATOM 1480 N N . VAL A 1 185 ? -1.839 -20.567 -15.354 1.00 90.50 185 VAL A N 1
ATOM 1481 C CA . VAL A 1 185 ? -0.965 -21.699 -15.019 1.00 90.50 185 VAL A CA 1
ATOM 1482 C C . VAL A 1 185 ? -1.822 -22.845 -14.497 1.00 90.50 185 VAL A C 1
ATOM 1484 O O . VAL A 1 185 ? -2.346 -22.786 -13.387 1.00 90.50 185 VAL A O 1
ATOM 1487 N N . ALA A 1 186 ? -1.947 -23.902 -15.303 1.00 88.75 186 ALA A N 1
ATOM 1488 C CA . ALA A 1 186 ? -2.811 -25.051 -15.023 1.00 88.75 186 ALA A CA 1
ATOM 1489 C C . ALA A 1 186 ? -4.244 -24.617 -14.640 1.00 88.75 186 ALA A C 1
ATOM 1491 O O . ALA A 1 186 ? -4.961 -24.096 -15.491 1.00 88.75 186 ALA A O 1
ATOM 1492 N N . ASP A 1 187 ? -4.626 -24.796 -13.372 1.00 88.19 187 ASP A N 1
ATOM 1493 C CA . ASP A 1 187 ? -5.958 -24.487 -12.835 1.00 88.19 187 ASP A CA 1
ATOM 1494 C C . ASP A 1 187 ? -6.022 -23.135 -12.091 1.00 88.19 187 ASP A C 1
ATOM 1496 O O . ASP A 1 187 ? -7.008 -22.840 -11.413 1.00 88.19 187 ASP A O 1
ATOM 1500 N N . THR A 1 188 ? -4.974 -22.309 -12.178 1.00 88.62 188 THR A N 1
ATOM 1501 C CA . THR A 1 188 ? -4.888 -21.004 -11.505 1.00 88.62 188 THR A CA 1
ATOM 1502 C C . THR A 1 188 ? -4.272 -19.927 -12.406 1.00 88.62 188 THR A C 1
ATOM 1504 O O . THR A 1 188 ? -4.021 -20.135 -13.594 1.00 88.62 188 THR A O 1
ATOM 1507 N N . PHE A 1 189 ? -4.046 -18.747 -11.838 1.00 89.81 189 PHE A N 1
ATOM 1508 C CA . PHE A 1 189 ? -3.287 -17.660 -12.435 1.00 89.81 189 PHE A CA 1
ATOM 1509 C C . PHE A 1 189 ? -2.054 -17.362 -11.585 1.00 89.81 189 PHE A C 1
ATOM 1511 O O . PHE A 1 189 ? -2.065 -17.546 -10.369 1.00 89.81 189 PHE A O 1
ATOM 1518 N N . GLU A 1 190 ? -1.010 -16.858 -12.226 1.00 92.69 190 GLU A N 1
ATOM 1519 C CA . GLU A 1 190 ? 0.120 -16.214 -11.567 1.00 92.69 190 GLU A CA 1
ATOM 1520 C C . GLU A 1 190 ? 0.287 -14.791 -12.098 1.00 92.69 190 GLU A C 1
ATOM 1522 O O . GLU A 1 190 ? -0.175 -14.455 -13.191 1.00 92.69 190 GLU A O 1
ATOM 1527 N N . VAL A 1 191 ? 0.948 -13.940 -11.321 1.00 93.81 191 VAL A N 1
ATOM 1528 C CA . VAL A 1 191 ? 1.321 -12.604 -11.783 1.00 93.81 191 VAL A CA 1
ATOM 1529 C C . VAL A 1 191 ? 2.659 -12.716 -12.501 1.00 93.81 191 VAL A C 1
ATOM 1531 O O . VAL A 1 191 ? 3.605 -13.265 -11.947 1.00 93.81 191 VAL A O 1
ATOM 1534 N N . ALA A 1 192 ? 2.739 -12.192 -13.721 1.00 92.62 192 ALA A N 1
ATOM 1535 C CA . ALA A 1 192 ? 3.953 -12.228 -14.523 1.00 92.62 192 ALA A CA 1
ATOM 1536 C C . ALA A 1 192 ? 4.231 -10.870 -15.170 1.00 92.62 192 ALA A C 1
ATOM 1538 O O . ALA A 1 192 ? 3.315 -10.176 -15.625 1.00 92.62 192 ALA A O 1
ATOM 1539 N N . ILE A 1 193 ? 5.516 -10.535 -15.260 1.00 94.38 193 ILE A N 1
ATOM 1540 C CA . ILE A 1 193 ? 6.029 -9.376 -15.990 1.00 94.38 193 ILE A CA 1
ATOM 1541 C C . ILE A 1 193 ? 6.619 -9.876 -17.303 1.00 94.38 193 ILE A C 1
ATOM 1543 O O . ILE A 1 193 ? 7.379 -10.845 -17.321 1.00 94.38 193 ILE A O 1
ATOM 1547 N N . ARG A 1 194 ? 6.253 -9.241 -18.416 1.00 91.62 194 ARG A N 1
ATOM 1548 C CA . ARG A 1 194 ? 6.799 -9.568 -19.739 1.00 91.62 194 ARG A CA 1
ATOM 1549 C C . ARG A 1 194 ? 7.294 -8.326 -20.444 1.00 91.62 194 ARG A C 1
ATOM 1551 O O . ARG A 1 194 ? 6.594 -7.319 -20.449 1.00 91.62 194 ARG A O 1
ATOM 1558 N N . GLU A 1 195 ? 8.458 -8.427 -21.068 1.00 90.62 195 GLU A N 1
ATOM 1559 C CA . GLU A 1 195 ? 8.913 -7.428 -22.027 1.00 90.62 195 GLU A CA 1
ATOM 1560 C C . GLU A 1 195 ? 7.977 -7.438 -23.246 1.00 90.62 195 GLU A C 1
ATOM 1562 O O . GLU A 1 195 ? 7.647 -8.494 -23.789 1.00 90.62 195 GLU A O 1
ATOM 1567 N N . ASP A 1 196 ? 7.513 -6.258 -23.639 1.00 89.38 196 ASP A N 1
ATOM 1568 C CA . ASP A 1 196 ? 6.546 -6.023 -24.715 1.00 89.38 196 ASP A CA 1
ATOM 1569 C C . ASP A 1 196 ? 7.099 -4.979 -25.704 1.00 89.38 196 ASP A C 1
ATOM 1571 O O . ASP A 1 196 ? 6.405 -4.065 -26.157 1.00 89.38 196 ASP A O 1
ATOM 1575 N N . GLY A 1 197 ? 8.400 -5.090 -25.996 1.00 87.06 197 GLY A N 1
ATOM 1576 C CA . GLY A 1 197 ? 9.126 -4.227 -26.924 1.00 87.06 197 GLY A CA 1
ATOM 1577 C C . GLY A 1 197 ? 9.412 -2.833 -26.365 1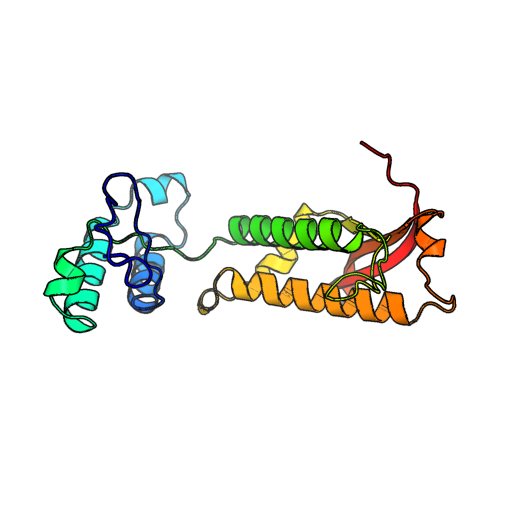.00 87.06 197 GLY A C 1
ATOM 1578 O O . GLY A 1 197 ? 9.820 -2.674 -25.218 1.00 87.06 197 GLY A O 1
ATOM 1579 N N . THR A 1 198 ? 9.220 -1.802 -27.191 1.00 86.62 198 THR A N 1
ATOM 1580 C CA . THR A 1 198 ? 9.553 -0.407 -26.857 1.00 86.62 198 THR A CA 1
ATOM 1581 C C . THR A 1 198 ? 8.401 0.540 -27.172 1.00 86.62 198 THR A C 1
ATOM 1583 O O . THR A 1 198 ? 7.679 0.329 -28.148 1.00 86.62 198 THR A O 1
ATOM 1586 N N . THR A 1 199 ? 8.255 1.623 -26.408 1.00 88.81 199 THR A N 1
ATOM 1587 C CA . THR A 1 199 ? 7.211 2.638 -26.627 1.00 88.81 199 THR A CA 1
ATOM 1588 C C . THR A 1 199 ? 7.723 4.057 -26.399 1.00 88.81 199 THR A C 1
ATOM 1590 O O . THR A 1 199 ? 8.598 4.291 -25.571 1.00 88.81 199 THR A O 1
ATOM 1593 N N . PHE A 1 200 ? 7.139 5.033 -27.093 1.00 83.62 200 PHE A N 1
ATOM 1594 C CA . PHE A 1 200 ? 7.271 6.438 -26.713 1.00 83.62 200 PHE A CA 1
ATOM 1595 C C . PHE A 1 200 ? 6.145 6.778 -25.742 1.00 83.62 200 PHE A C 1
ATOM 1597 O O . PHE A 1 200 ? 4.976 6.531 -26.039 1.00 83.62 200 PHE A O 1
ATOM 1604 N N . ILE A 1 201 ? 6.494 7.310 -24.575 1.00 76.62 201 ILE A N 1
ATOM 1605 C CA . ILE A 1 201 ? 5.513 7.878 -23.654 1.00 76.62 201 ILE A CA 1
ATOM 1606 C C . ILE A 1 201 ? 5.348 9.343 -24.071 1.00 76.62 201 ILE A C 1
ATOM 1608 O O . ILE A 1 201 ? 6.361 10.042 -24.157 1.00 76.62 201 ILE A O 1
ATOM 1612 N N . PRO A 1 202 ? 4.129 9.806 -24.399 1.00 56.47 202 PRO A N 1
ATOM 1613 C CA . PRO A 1 202 ? 3.898 11.216 -24.679 1.00 56.47 202 PRO A CA 1
ATOM 1614 C C . PRO A 1 202 ? 4.411 12.055 -23.508 1.00 56.47 202 PRO A C 1
ATOM 1616 O O . PRO A 1 202 ? 4.129 11.738 -22.355 1.00 56.47 202 PRO A O 1
ATOM 1619 N N . SER A 1 203 ? 5.189 13.095 -23.797 1.00 52.62 203 SER A N 1
ATOM 1620 C CA . SER A 1 203 ? 5.488 14.117 -22.799 1.00 52.62 203 SER A CA 1
ATOM 1621 C C . SER A 1 203 ? 4.196 14.896 -22.558 1.00 52.62 203 SER A C 1
ATOM 1623 O O . SER A 1 203 ? 3.731 15.570 -23.479 1.00 52.62 203 SER A O 1
ATOM 1625 N N . ASP A 1 204 ? 3.599 14.730 -21.378 1.00 43.31 204 ASP A N 1
ATOM 1626 C CA . ASP A 1 204 ? 2.492 15.575 -20.909 1.00 43.31 204 ASP A CA 1
ATOM 1627 C C . ASP A 1 204 ? 2.934 17.043 -20.758 1.00 43.31 204 ASP A C 1
ATOM 1629 O O . ASP A 1 204 ? 4.089 17.285 -20.324 1.00 43.31 204 ASP A O 1
#

Secondary structure (DSSP, 8-state):
-BTTTTBPPP-TT--------TTHHHHHHHHHHHTTT--HHHHHTS--HHHHHHHHHHHHHHS-HHHHTT-------PPPPHHHHHHHHHHHHHHHHHHHSSPPBSSSSS-B-S-SEEEEETTHHHHHHHHGGG--GGGTHHHHHHHHHHHHHHHHHHHHT-SSPP-GGGGGSPEEEEEEEEEEETTEEEEEEEEEEEEPPP--

Organism: Aureobasidium pullulans (NCBI:txid5580)

Mean predicted aligned error: 6.51 Å

Radius of gyration: 23.16 Å; Cα contacts (8 Å, |Δi|>4): 218; chains: 1; bounding box: 49×54×60 Å

Sequence (204 aa):
MDLRSNTVLDVTKSIWVLASNKGDDLISKFYDKNLKGKSDSEKRHVSIKPLQHDLYKLFIEAYTPAVTGRISSFLPFFPFSRDEAAVINHKFLRTLGDDVVLPIDLHSRPPRPVGHVHLSLLRDGDLCKFLAEDYIRELGARSIQNRVDGLADDLFMLYKDSKEEITEATNSGPHIKYTLQLHPVADTFEVAIREDGTTFIPSD

Foldseek 3Di:
DPPVVPDDDDCVVPDDDDDDPQCVVVLAVCCVPQPPPDDPVRNVVDDCVVVFVVVLVSCVVVDPCVVSVPDPTDDDDAFDDLQRQLVLLLVLLVVLQVLQQAAQACPDVVGRLGHLAHEAEDPSSVLSSVLSVQDDRSCGSVSSNVVVVVVSVVVVVVVVPDPDDRDSVCNVDFGFYKYWYWDDDDPGTDTDIDTPGGHHDDDD

pLDDT: mean 90.83, std 7.67, range [43.31, 97.69]

Solvent-accessible surface area (backbone atoms only — not comparable to full-atom values): 12250 Å² total; per-residue (Å²): 101,41,85,88,76,75,38,83,65,89,56,89,92,57,86,88,84,85,86,75,77,83,53,54,69,59,51,49,56,47,38,63,74,73,40,62,94,54,54,74,73,58,42,72,71,54,78,57,63,66,58,38,52,53,48,50,52,53,39,40,73,77,43,52,58,79,59,47,74,69,57,92,76,71,82,86,84,75,70,71,52,58,68,54,37,14,54,50,39,46,53,51,55,48,51,51,28,63,56,30,43,38,64,38,33,80,82,46,90,76,58,31,87,67,32,33,26,42,62,42,66,50,62,49,71,61,44,19,49,55,61,23,70,74,56,40,66,95,54,44,71,54,42,50,48,56,52,50,51,51,51,52,51,52,51,49,52,57,61,68,68,48,92,67,88,86,51,63,72,54,58,78,55,60,24,44,22,33,37,38,33,72,40,82,48,95,96,46,71,44,83,42,77,40,82,65,61,66,40,79,76,81,85,127